Protein AF-A0AAW0UFX5-F1 (afdb_monomer_lite)

Secondary structure (DSSP, 8-state):
--STHHHHHHHHHHHHHHHHHHHHHHHHHHHHHHHHHHHHHHHHHHS--STTS--HHHHHHHHHHHHTTTTS---SHHHHHHHHH--TTT-GGGBTTSSHHHHHHHHHHHTT-SPPTT----TTSHHHHHHHHHHHHHHHHBSSHHHHHHHHHHHHTTS-HHHHHHHHHHHHHH-GGGTTPPPPPHHHH-GGGTS-HHHHHHHHHHHHTT--S-----PPSS-TTSGGGGGHHHHT-HHHHHHHHHHHHHS-TT--GGGSS--TTHHHHHHHHHHHHHHHHHHHHHHTTPPPPPP--TTS--SS-----TT-B-TTS-BPP-

Structure (mmCIF, N/CA/C/O backbone):
data_AF-A0AAW0UFX5-F1
#
_entry.id   AF-A0AAW0UFX5-F1
#
loop_
_atom_site.group_PDB
_atom_site.id
_atom_site.type_symbol
_atom_site.label_atom_id
_atom_site.label_alt_id
_atom_site.label_comp_id
_atom_site.label_asym_id
_atom_site.label_entity_id
_atom_site.label_seq_id
_atom_site.pdbx_PDB_ins_code
_atom_site.Cartn_x
_atom_site.Cartn_y
_atom_site.Cartn_z
_atom_site.occupancy
_atom_site.B_iso_or_equiv
_atom_site.auth_seq_id
_atom_site.auth_comp_id
_atom_site.auth_asym_id
_atom_site.auth_atom_id
_atom_site.pdbx_PDB_model_num
ATOM 1 N N . MET A 1 1 ? -102.605 25.284 0.079 1.00 44.47 1 MET A N 1
ATOM 2 C CA . MET A 1 1 ? -101.824 24.163 0.646 1.00 44.47 1 MET A CA 1
ATOM 3 C C . MET A 1 1 ? -100.805 23.764 -0.414 1.00 44.47 1 MET A C 1
ATOM 5 O O . MET A 1 1 ? -101.232 23.612 -1.550 1.00 44.47 1 MET A O 1
ATOM 9 N N . TRP A 1 2 ? -99.526 23.630 -0.039 1.00 47.19 2 TRP A N 1
ATOM 10 C CA . TRP A 1 2 ? -98.349 23.285 -0.870 1.00 47.19 2 TRP A CA 1
ATOM 11 C C . TRP A 1 2 ? -97.614 24.457 -1.547 1.00 47.19 2 TRP A C 1
ATOM 13 O O . TRP A 1 2 ? -97.901 24.808 -2.683 1.00 47.19 2 TRP A O 1
ATOM 23 N N . GLY A 1 3 ? -96.618 25.021 -0.850 1.00 48.88 3 GLY A N 1
ATOM 24 C CA . GLY A 1 3 ? -95.664 25.983 -1.425 1.00 48.88 3 GLY A CA 1
ATOM 25 C C . GLY A 1 3 ? -94.379 26.184 -0.607 1.00 48.88 3 GLY A C 1
ATOM 26 O O . GLY A 1 3 ? -93.304 26.242 -1.183 1.00 48.88 3 GLY A O 1
ATOM 27 N N . GLU A 1 4 ? -94.446 26.179 0.728 1.00 48.22 4 GLU A N 1
ATOM 28 C CA . GLU A 1 4 ? -93.321 26.641 1.576 1.00 48.22 4 GLU A CA 1
ATOM 29 C C . GLU A 1 4 ? -92.360 25.538 2.079 1.00 48.22 4 GLU A C 1
ATOM 31 O O . GLU A 1 4 ? -91.357 25.819 2.727 1.00 48.22 4 GLU A O 1
ATOM 36 N N . GLY A 1 5 ? -92.626 24.261 1.782 1.00 53.03 5 GLY A N 1
ATOM 37 C CA . GLY A 1 5 ? -91.834 23.139 2.314 1.00 53.03 5 GLY A CA 1
ATOM 38 C C . GLY A 1 5 ? -90.596 22.740 1.499 1.00 53.03 5 GLY A C 1
ATOM 39 O O . GLY A 1 5 ? -89.785 21.960 1.991 1.00 53.03 5 GLY A O 1
ATOM 40 N N . ARG A 1 6 ? -90.449 23.210 0.249 1.00 52.62 6 ARG A N 1
ATOM 41 C CA . ARG A 1 6 ? -89.326 22.798 -0.622 1.00 52.62 6 ARG A CA 1
ATOM 42 C C . ARG A 1 6 ? -88.092 23.683 -0.479 1.00 52.62 6 ARG A C 1
ATOM 44 O O . ARG A 1 6 ? -86.996 23.139 -0.482 1.00 52.62 6 ARG A O 1
ATOM 51 N N . GLU A 1 7 ? -88.253 24.993 -0.298 1.00 53.06 7 GLU A N 1
ATOM 52 C CA . GLU A 1 7 ? -87.107 25.908 -0.172 1.00 53.06 7 GLU A CA 1
ATOM 53 C C . GLU A 1 7 ? -86.331 25.682 1.135 1.00 53.06 7 GLU A C 1
ATOM 55 O O . GLU A 1 7 ? -85.105 25.623 1.120 1.00 53.06 7 GLU A O 1
ATOM 60 N N . SER A 1 8 ? -87.022 25.431 2.252 1.00 55.41 8 SER A N 1
ATOM 61 C CA . SER A 1 8 ? -86.382 25.153 3.549 1.00 55.41 8 SER A CA 1
ATOM 62 C C . SER A 1 8 ? -85.574 23.848 3.557 1.00 55.41 8 SER A C 1
ATOM 64 O O . SER A 1 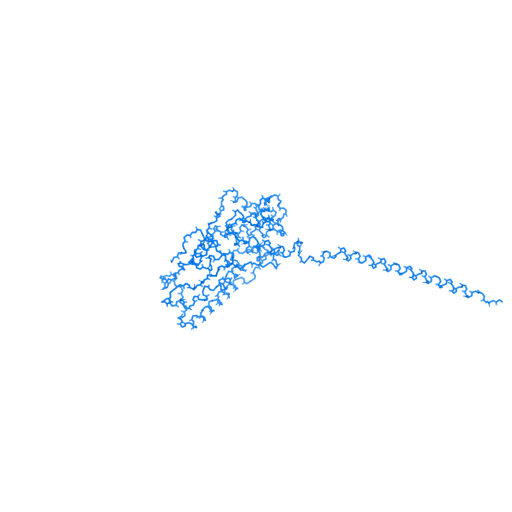8 ? -84.471 23.804 4.094 1.00 55.41 8 SER A O 1
ATOM 66 N N . GLN A 1 9 ? -86.075 22.798 2.901 1.00 55.41 9 GLN A N 1
ATOM 67 C CA . GLN A 1 9 ? -85.366 21.521 2.736 1.00 55.41 9 GLN A CA 1
ATOM 68 C C . GLN A 1 9 ? -84.118 21.657 1.849 1.00 55.41 9 GLN A C 1
ATOM 70 O O . GLN A 1 9 ? -83.119 20.975 2.073 1.00 55.41 9 GLN A O 1
ATOM 75 N N . GLN A 1 10 ? -84.165 22.544 0.851 1.00 57.25 10 GLN A N 1
ATOM 76 C CA . GLN A 1 10 ? -83.049 22.788 -0.061 1.00 57.25 10 GLN A CA 1
ATOM 77 C C . GLN A 1 10 ? -81.920 23.562 0.630 1.00 57.25 10 GLN A C 1
ATOM 79 O O . GLN A 1 10 ? -80.758 23.200 0.472 1.00 57.25 10 GLN A O 1
ATOM 84 N N . TYR A 1 11 ? -82.268 24.543 1.470 1.00 55.72 11 TYR A N 1
ATOM 85 C CA . TYR A 1 11 ? -81.306 25.261 2.310 1.00 55.72 11 TYR A CA 1
ATOM 86 C C . TYR A 1 11 ? -80.623 24.347 3.333 1.00 55.72 11 TYR A C 1
ATOM 88 O O . TYR A 1 11 ? -79.406 24.411 3.475 1.00 55.72 11 TYR A O 1
ATOM 96 N N . ILE A 1 12 ? -81.369 23.459 4.002 1.00 64.00 12 ILE A N 1
ATOM 97 C CA . ILE A 1 12 ? -80.792 22.523 4.984 1.00 64.00 12 ILE A CA 1
ATOM 98 C C . ILE A 1 12 ? -79.818 21.551 4.307 1.00 64.00 12 ILE A C 1
ATOM 100 O O . ILE A 1 12 ? -78.696 21.404 4.783 1.00 64.00 12 ILE A O 1
ATOM 104 N N . LYS A 1 13 ? -80.189 20.971 3.155 1.00 63.00 13 LYS A N 1
ATOM 105 C CA . LYS A 1 13 ? -79.280 20.104 2.384 1.00 63.00 13 LYS A CA 1
ATOM 106 C C . LYS A 1 13 ? -78.026 20.832 1.918 1.00 63.00 13 LYS A C 1
ATOM 108 O O . LYS A 1 13 ? -76.933 20.295 2.023 1.00 63.00 13 LYS A O 1
ATOM 113 N N . GLN A 1 14 ? -78.171 22.066 1.438 1.00 57.44 14 GLN A N 1
ATOM 114 C CA . GLN A 1 14 ? -77.032 22.854 0.979 1.00 57.44 14 GLN A CA 1
ATOM 115 C C . GLN A 1 14 ? -76.089 23.206 2.139 1.00 57.44 14 GLN A C 1
ATOM 117 O O . GLN A 1 14 ? -74.876 23.242 1.956 1.00 57.44 14 GLN A O 1
ATOM 122 N N . GLN A 1 15 ? -76.629 23.421 3.341 1.00 55.91 15 GLN A N 1
ATOM 123 C CA . GLN A 1 15 ? -75.837 23.679 4.539 1.00 55.91 15 GLN A CA 1
ATOM 124 C C . GLN A 1 15 ? -75.123 22.414 5.044 1.00 55.91 15 GLN A C 1
ATOM 126 O O . GLN A 1 15 ? -73.945 22.498 5.385 1.00 55.91 15 GLN A O 1
ATOM 131 N N . GLU A 1 16 ? -75.791 21.254 5.021 1.00 58.97 16 GLU A N 1
ATOM 132 C CA . GLU A 1 16 ? -75.192 19.948 5.341 1.00 58.97 16 GLU A CA 1
ATOM 133 C C . GLU A 1 16 ? -74.058 19.592 4.363 1.00 58.97 16 GLU A C 1
ATOM 135 O O . GLU A 1 16 ? -72.948 19.284 4.805 1.00 58.97 16 GLU A O 1
ATOM 140 N N . ASP A 1 17 ? -74.273 19.768 3.054 1.00 55.06 17 ASP A N 1
ATOM 141 C CA . ASP A 1 17 ? -73.262 19.522 2.013 1.00 55.06 17 ASP A CA 1
ATOM 142 C C . ASP A 1 17 ? -72.027 20.435 2.172 1.00 55.06 17 ASP A C 1
ATOM 144 O O . ASP A 1 17 ? -70.886 20.010 1.962 1.00 55.06 17 ASP A O 1
ATOM 148 N N . ILE A 1 18 ? -72.222 21.694 2.590 1.00 58.50 18 ILE A N 1
ATOM 149 C CA . ILE A 1 18 ? -71.119 22.627 2.879 1.00 58.50 18 ILE A CA 1
ATOM 150 C C . ILE A 1 18 ? -70.346 22.188 4.133 1.00 58.50 18 ILE A C 1
ATOM 152 O O . ILE A 1 18 ? -69.109 22.242 4.145 1.00 58.50 18 ILE A O 1
ATOM 156 N N . THR A 1 19 ? -71.037 21.736 5.183 1.00 58.44 19 THR A N 1
ATOM 157 C CA . THR A 1 19 ? -70.384 21.245 6.409 1.00 58.44 19 THR A CA 1
ATOM 158 C C . THR A 1 19 ? -69.619 19.936 6.195 1.00 58.44 19 THR A C 1
ATOM 160 O O . THR A 1 19 ? -68.512 19.782 6.716 1.00 58.44 19 THR A O 1
ATOM 163 N N . ASP A 1 20 ? -70.126 19.029 5.359 1.00 60.09 20 ASP A N 1
ATOM 164 C CA . ASP A 1 20 ? -69.430 17.783 5.022 1.00 60.09 20 ASP A CA 1
ATOM 165 C C . ASP A 1 20 ? -68.234 18.022 4.093 1.00 60.09 20 ASP A C 1
ATOM 167 O O . ASP A 1 20 ? -67.161 17.445 4.297 1.00 60.09 20 ASP A O 1
ATOM 171 N N . SER A 1 21 ? -68.358 18.944 3.133 1.00 62.38 21 SER A N 1
ATOM 172 C CA . SER A 1 21 ? -67.243 19.357 2.272 1.00 62.38 21 SER A CA 1
ATOM 173 C C . SER A 1 21 ? -66.108 20.004 3.075 1.00 62.38 21 SER A C 1
ATOM 175 O O . SER A 1 21 ? -64.936 19.662 2.904 1.00 62.38 21 SER A O 1
ATOM 177 N N . THR A 1 22 ? -66.431 20.892 4.020 1.00 62.72 22 THR A N 1
ATOM 178 C CA . THR A 1 22 ? -65.425 21.530 4.891 1.00 62.72 22 THR A CA 1
ATOM 179 C C . THR A 1 22 ? -64.768 20.540 5.856 1.00 62.72 22 THR A C 1
ATOM 181 O O . THR A 1 22 ? -63.547 20.575 6.019 1.00 62.72 22 THR A O 1
ATOM 184 N N . SER A 1 23 ? -65.529 19.598 6.420 1.00 69.25 23 SER A N 1
ATOM 185 C CA . SER A 1 23 ? -65.007 18.493 7.240 1.00 69.25 23 SER A CA 1
ATOM 186 C C . SER A 1 23 ? -64.075 17.569 6.446 1.00 69.25 23 SER A C 1
ATOM 188 O O . SER A 1 23 ? -62.994 17.209 6.920 1.00 69.25 23 SER A O 1
ATOM 190 N N . SER A 1 24 ? -64.446 17.233 5.208 1.00 70.00 24 SER A N 1
ATOM 191 C CA . SER A 1 24 ? -63.638 16.413 4.298 1.00 70.00 24 SER A CA 1
ATOM 192 C C . SER A 1 24 ? -62.325 17.105 3.914 1.00 70.00 24 SER A C 1
ATOM 194 O O . SER A 1 24 ? -61.249 16.517 4.040 1.00 70.00 24 SER A O 1
ATOM 196 N N . ASN A 1 25 ? -62.384 18.392 3.557 1.00 69.38 25 ASN A N 1
ATOM 197 C CA . ASN A 1 25 ? -61.202 19.189 3.219 1.00 69.38 25 ASN A CA 1
ATOM 198 C C . ASN A 1 25 ? -60.258 19.369 4.418 1.00 69.38 25 ASN A C 1
ATOM 200 O O . ASN A 1 25 ? -59.040 19.298 4.261 1.00 69.38 25 ASN A O 1
ATOM 204 N N . MET A 1 26 ? -60.796 19.535 5.629 1.00 69.94 26 MET A N 1
ATOM 205 C CA . MET A 1 26 ? -59.989 19.633 6.848 1.00 69.94 26 MET A CA 1
ATOM 206 C C . MET A 1 26 ? -59.304 18.302 7.191 1.00 69.94 26 MET A C 1
ATOM 208 O O . MET A 1 26 ? -58.127 18.295 7.547 1.00 69.94 26 MET A O 1
ATOM 212 N N . LYS A 1 27 ? -59.987 17.163 7.013 1.00 70.75 27 LYS A N 1
ATOM 213 C CA . LYS A 1 27 ? -59.376 15.830 7.165 1.00 70.75 27 LYS A CA 1
ATOM 214 C C . LYS A 1 27 ? -58.280 15.588 6.128 1.00 70.75 27 LYS A C 1
ATOM 216 O O . LYS A 1 27 ? -57.220 15.083 6.484 1.00 70.75 27 LYS A O 1
ATOM 221 N N . LEU A 1 28 ? -58.497 15.996 4.877 1.00 71.06 28 LEU A N 1
ATOM 222 C CA . LEU A 1 28 ? -57.499 15.892 3.812 1.00 71.06 28 LEU A CA 1
ATOM 223 C C . LEU A 1 28 ? -56.249 16.729 4.124 1.00 71.06 28 LEU A C 1
ATOM 225 O O . LEU A 1 28 ? -55.134 16.234 3.989 1.00 71.06 28 LEU A O 1
ATOM 229 N N . LEU A 1 29 ? -56.426 17.962 4.608 1.00 72.50 29 LEU A N 1
ATOM 230 C CA . LEU A 1 29 ? -55.318 18.832 5.015 1.00 72.50 29 LEU A CA 1
ATOM 231 C C . LEU A 1 29 ? -54.534 18.260 6.202 1.00 72.50 29 LEU A C 1
ATOM 233 O O . LEU A 1 29 ? -53.307 18.311 6.197 1.00 72.50 29 LEU A O 1
ATOM 237 N N . VAL A 1 30 ? -55.216 17.666 7.185 1.00 74.31 30 VAL A N 1
ATOM 238 C CA . VAL A 1 30 ? -54.561 16.999 8.322 1.00 74.31 30 VAL A CA 1
ATOM 239 C C . VAL A 1 30 ? -53.776 15.769 7.863 1.00 74.31 30 VAL A C 1
ATOM 241 O O . VAL A 1 30 ? -52.646 15.575 8.302 1.00 74.31 30 VAL A O 1
ATOM 244 N N . VAL A 1 31 ? -54.316 14.968 6.940 1.00 74.06 31 VAL A N 1
ATOM 245 C CA . VAL A 1 31 ? -53.600 13.815 6.373 1.00 74.06 31 VAL A CA 1
ATOM 246 C C . VAL A 1 31 ? -52.380 14.267 5.570 1.00 74.06 31 VAL A C 1
ATOM 248 O O . VAL A 1 31 ? -51.305 13.710 5.760 1.00 74.06 31 VAL A O 1
ATOM 251 N N . ILE A 1 32 ? -52.493 15.307 4.740 1.00 74.00 32 ILE A N 1
ATOM 252 C CA . ILE A 1 32 ? -51.352 15.854 3.986 1.00 74.00 32 ILE A CA 1
ATOM 253 C C . ILE A 1 32 ? -50.292 16.428 4.934 1.00 74.00 32 ILE A C 1
ATOM 255 O O . ILE A 1 32 ? -49.104 16.207 4.716 1.00 74.00 32 ILE A O 1
ATOM 259 N N . ALA A 1 33 ? -50.695 17.111 6.009 1.00 71.38 33 ALA A N 1
ATOM 260 C CA . ALA A 1 33 ? -49.769 17.626 7.015 1.00 71.38 33 ALA A CA 1
ATOM 261 C C . ALA A 1 33 ? -49.054 16.495 7.773 1.00 71.38 33 ALA A C 1
ATOM 263 O O . ALA A 1 33 ? -47.848 16.574 7.985 1.00 71.38 33 ALA A O 1
ATOM 264 N N . LEU A 1 34 ? -49.765 15.420 8.129 1.00 68.69 34 LEU A N 1
ATOM 265 C CA . LEU A 1 34 ? -49.183 14.243 8.780 1.00 68.69 34 LEU A CA 1
ATOM 266 C C . LEU A 1 34 ? -48.246 13.473 7.840 1.00 68.69 34 LEU A C 1
ATOM 268 O O . LEU A 1 34 ? -47.157 13.083 8.257 1.00 68.69 34 LEU A O 1
ATOM 272 N N . VAL A 1 35 ? -48.613 13.320 6.565 1.00 69.81 35 VAL A N 1
ATOM 273 C CA . VAL A 1 35 ? -47.746 12.723 5.537 1.00 69.81 35 VAL A CA 1
ATOM 274 C C . VAL A 1 35 ? -46.511 13.599 5.313 1.00 69.81 35 VAL A C 1
ATOM 276 O O . VAL A 1 35 ? -45.401 13.079 5.328 1.00 69.81 35 VAL A O 1
ATOM 279 N N . GLY A 1 36 ? -46.667 14.920 5.213 1.00 64.06 36 GLY A N 1
ATOM 280 C CA . GLY A 1 36 ? -45.558 15.869 5.085 1.00 64.06 36 GLY A CA 1
ATOM 281 C C . GLY A 1 36 ? -44.613 15.866 6.290 1.00 64.06 36 GLY A C 1
ATOM 282 O O . GLY A 1 36 ? -43.400 15.859 6.109 1.00 64.06 36 GLY A O 1
ATOM 283 N N . LEU A 1 37 ? -45.147 15.789 7.513 1.00 62.41 37 LEU A N 1
ATOM 284 C CA . LEU A 1 37 ? -44.359 15.672 8.746 1.00 62.41 37 LEU A CA 1
ATOM 285 C C . LEU A 1 37 ? -43.628 14.328 8.835 1.00 62.41 37 LEU A C 1
ATOM 287 O O . LEU A 1 37 ? -42.462 14.298 9.218 1.00 62.41 37 LEU A O 1
ATOM 291 N N . SER A 1 38 ? -44.273 13.226 8.441 1.00 59.62 38 SER A N 1
ATOM 292 C CA . SER A 1 38 ? -43.630 11.905 8.404 1.00 59.62 38 SER A CA 1
ATOM 293 C C . SER A 1 38 ? -42.563 11.796 7.307 1.00 59.62 38 SER A C 1
ATOM 295 O O . SER A 1 38 ? -41.506 11.217 7.545 1.00 59.62 38 SER A O 1
ATOM 297 N N . ALA A 1 39 ? -42.774 12.429 6.149 1.00 56.69 39 ALA A N 1
ATOM 298 C CA . ALA A 1 39 ? -41.784 12.522 5.082 1.00 56.69 39 ALA A CA 1
ATOM 299 C C . ALA A 1 39 ? -40.590 13.400 5.492 1.00 56.69 39 ALA A C 1
ATOM 301 O O . ALA A 1 39 ? -39.450 12.993 5.301 1.00 56.69 39 ALA A O 1
ATOM 302 N N . ALA A 1 40 ? -40.830 14.551 6.130 1.00 56.31 40 ALA A N 1
ATOM 303 C CA . ALA A 1 40 ? -39.772 15.427 6.636 1.00 56.31 40 ALA A CA 1
ATOM 304 C C . ALA A 1 40 ? -38.973 14.793 7.790 1.00 56.31 40 ALA A C 1
ATOM 306 O O . ALA A 1 40 ? -37.766 15.000 7.886 1.00 56.31 40 ALA A O 1
ATOM 307 N N . ALA A 1 41 ? -39.618 13.986 8.640 1.00 58.53 41 ALA A N 1
ATOM 308 C CA . ALA A 1 41 ? -38.942 13.212 9.681 1.00 58.53 41 ALA A CA 1
ATOM 309 C C . ALA A 1 41 ? -38.120 12.039 9.113 1.00 58.53 41 ALA A C 1
ATOM 311 O O . ALA A 1 41 ? -37.130 11.643 9.722 1.00 58.53 41 ALA A O 1
ATOM 312 N N . ALA A 1 42 ? -38.500 11.507 7.946 1.00 52.00 42 ALA A N 1
ATOM 313 C CA . ALA A 1 42 ? -37.788 10.433 7.251 1.00 52.00 42 ALA A CA 1
ATOM 314 C C . ALA A 1 42 ? -36.697 10.931 6.279 1.00 52.00 42 ALA A C 1
ATOM 316 O O . ALA A 1 42 ? -35.838 10.150 5.870 1.00 52.00 42 ALA A O 1
ATOM 317 N N . TRP A 1 43 ? -36.690 12.218 5.914 1.00 52.09 43 TRP A N 1
ATOM 318 C CA . TRP A 1 43 ? -35.697 12.809 5.007 1.00 52.09 43 TRP A CA 1
ATOM 319 C C . TRP A 1 43 ? -34.232 12.665 5.453 1.00 52.09 43 TRP A C 1
ATOM 321 O O . TRP A 1 43 ? -33.408 12.355 4.593 1.00 52.09 43 TRP A O 1
ATOM 331 N N . PRO A 1 44 ? -33.866 12.807 6.744 1.00 52.09 44 PRO A N 1
ATOM 332 C CA . PRO A 1 44 ? -32.482 12.598 7.174 1.00 52.09 44 PRO A CA 1
ATOM 333 C C . PRO A 1 44 ? -32.011 11.153 6.960 1.00 52.09 44 PRO A C 1
ATOM 335 O O . PRO A 1 44 ? -30.858 10.928 6.610 1.00 52.09 44 PRO A O 1
ATOM 338 N N . SER A 1 45 ? -32.910 10.177 7.128 1.00 48.66 45 SER A N 1
ATOM 339 C CA . SER A 1 45 ? -32.622 8.743 6.981 1.00 48.66 45 SER A CA 1
ATOM 340 C C . SER A 1 45 ? -32.518 8.294 5.521 1.00 48.66 45 SER A C 1
ATOM 342 O O . SER A 1 45 ? -31.933 7.255 5.246 1.00 48.66 45 SER A O 1
ATOM 344 N N . TYR A 1 46 ? -33.088 9.064 4.590 1.00 45.62 46 TYR A N 1
ATOM 345 C CA . TYR A 1 46 ? -33.059 8.774 3.154 1.00 45.62 46 TYR A CA 1
ATOM 346 C C . TYR A 1 46 ? -31.806 9.334 2.454 1.00 45.62 46 TYR A C 1
ATOM 348 O O . TYR A 1 46 ? -31.509 8.935 1.336 1.00 45.62 46 TYR A O 1
ATOM 356 N N . MET A 1 47 ? -31.068 10.255 3.091 1.00 46.19 47 MET A N 1
ATOM 357 C CA . MET A 1 47 ? -29.846 10.862 2.532 1.00 46.19 47 MET A CA 1
ATOM 358 C C . MET A 1 47 ? -28.535 10.259 3.062 1.00 46.19 47 MET A C 1
ATOM 360 O O . MET A 1 47 ? -27.464 10.694 2.639 1.00 46.19 47 MET A O 1
ATOM 364 N N . SER A 1 48 ? -28.571 9.283 3.977 1.00 50.53 48 SER A N 1
ATOM 365 C CA . SER A 1 48 ? -27.370 8.521 4.335 1.00 50.53 48 SER A CA 1
ATOM 366 C C . SER A 1 48 ? -27.293 7.258 3.478 1.00 50.53 48 SER A C 1
ATOM 368 O O . SER A 1 48 ? -27.826 6.219 3.858 1.00 50.53 48 SER A O 1
ATOM 370 N N . ASP A 1 49 ? -26.603 7.339 2.340 1.00 57.78 49 ASP A N 1
ATOM 371 C CA . ASP A 1 49 ? -26.326 6.190 1.457 1.00 57.78 49 ASP A CA 1
ATOM 372 C C . ASP A 1 49 ? -25.432 5.110 2.117 1.00 57.78 49 ASP A C 1
ATOM 374 O O . ASP A 1 49 ? -25.148 4.074 1.520 1.00 57.78 49 ASP A O 1
ATOM 378 N N . GLU A 1 50 ? -24.982 5.327 3.358 1.00 69.56 50 GLU A N 1
ATOM 379 C CA . GLU A 1 50 ? -23.963 4.521 4.032 1.00 69.56 50 GLU A CA 1
ATOM 380 C C . GLU A 1 50 ? -24.545 3.752 5.241 1.00 69.56 50 GLU A C 1
ATOM 382 O O . GLU A 1 50 ? -25.112 4.380 6.143 1.00 69.56 50 GLU A O 1
ATOM 387 N N . PRO A 1 51 ? -24.377 2.411 5.321 1.00 72.50 51 PRO A N 1
ATOM 388 C CA . PRO A 1 51 ? -24.978 1.558 6.360 1.00 72.50 51 PRO A CA 1
ATOM 389 C C . PRO A 1 51 ? -24.598 1.901 7.807 1.00 72.50 51 PRO A C 1
ATOM 391 O O . PRO A 1 51 ? -25.317 1.540 8.736 1.00 72.50 51 PRO A O 1
ATOM 394 N N . ASP A 1 52 ? -23.455 2.558 8.007 1.00 82.38 52 ASP A N 1
ATOM 395 C CA . ASP A 1 52 ? -22.891 2.918 9.312 1.00 82.38 52 ASP A CA 1
ATOM 396 C C . ASP A 1 52 ? -23.072 4.404 9.667 1.00 82.38 52 ASP A C 1
ATOM 398 O O . ASP A 1 52 ? -22.557 4.868 10.685 1.00 82.38 52 ASP A O 1
ATOM 402 N N . GLY A 1 53 ? -23.803 5.163 8.841 1.00 85.50 53 GLY A N 1
ATOM 403 C CA . GLY A 1 53 ? -24.108 6.576 9.077 1.00 85.50 53 GLY A CA 1
ATOM 404 C C . GLY A 1 53 ? -22.915 7.528 8.933 1.00 85.50 53 GLY A C 1
ATOM 405 O O . GLY A 1 53 ? -23.071 8.729 9.167 1.00 85.50 53 GLY A O 1
ATOM 406 N N . VAL A 1 54 ? -21.732 7.039 8.536 1.00 91.00 54 VAL A N 1
ATOM 407 C CA . VAL A 1 54 ? -20.560 7.882 8.272 1.00 91.00 54 VAL A CA 1
ATOM 408 C C . VAL A 1 54 ? -20.496 8.220 6.781 1.00 91.00 54 VAL A C 1
ATOM 410 O O . VAL A 1 54 ? -20.388 7.310 5.963 1.00 91.00 54 VAL A O 1
ATOM 413 N N . PRO A 1 55 ? -20.493 9.507 6.389 1.00 92.38 55 PRO A N 1
ATOM 414 C CA . PRO A 1 55 ? -20.423 9.884 4.980 1.00 92.38 55 PRO A CA 1
ATOM 415 C C . PRO A 1 55 ? -19.144 9.394 4.282 1.00 92.38 55 PRO A C 1
ATOM 417 O O . PRO A 1 55 ? -18.048 9.509 4.837 1.00 92.38 55 PRO A O 1
ATOM 420 N N . THR A 1 56 ? -19.239 8.962 3.022 1.00 92.88 56 THR A N 1
ATOM 421 C CA . THR A 1 56 ? -18.099 8.448 2.233 1.00 92.88 56 THR A CA 1
ATOM 422 C C . THR A 1 56 ? -16.932 9.436 2.153 1.00 92.88 56 THR A C 1
ATOM 424 O O . THR A 1 56 ? -15.776 9.044 2.287 1.00 92.88 56 THR A O 1
ATOM 427 N N . HIS A 1 57 ? -17.204 10.742 2.009 1.00 94.25 57 HIS A N 1
ATOM 428 C CA . HIS A 1 57 ? -16.154 11.771 1.985 1.00 94.25 57 HIS A CA 1
ATOM 429 C C . HIS A 1 57 ? -15.356 11.818 3.295 1.00 94.25 57 HIS A C 1
ATOM 431 O O . HIS A 1 57 ? -14.163 12.121 3.290 1.00 94.25 57 HIS A O 1
ATOM 437 N N . GLN A 1 58 ? -16.003 11.491 4.416 1.00 95.12 58 GLN A N 1
ATOM 438 C CA . GLN A 1 58 ? -15.347 11.442 5.707 1.00 95.12 58 GLN A CA 1
ATOM 439 C C . GLN A 1 58 ? -14.448 10.209 5.822 1.00 95.12 58 GLN A C 1
ATOM 441 O O . GLN A 1 58 ? -13.317 10.340 6.295 1.00 95.12 58 GLN A O 1
ATOM 446 N N . LYS A 1 59 ? -14.916 9.053 5.331 1.00 96.06 59 LYS A N 1
ATOM 447 C CA . LYS A 1 59 ? -14.108 7.829 5.225 1.00 96.06 59 LYS A CA 1
ATOM 448 C C . LYS A 1 59 ? -12.882 8.060 4.337 1.00 96.06 59 LYS A C 1
ATOM 450 O O . LYS A 1 59 ? -11.758 7.753 4.726 1.00 96.06 59 LYS A O 1
ATOM 455 N N . GLN A 1 60 ? -13.082 8.701 3.184 1.00 97.25 60 GLN A N 1
ATOM 456 C CA . GLN A 1 60 ? -12.010 9.069 2.259 1.00 97.25 60 GLN A CA 1
ATOM 457 C C . GLN A 1 60 ? -10.988 10.016 2.899 1.00 97.25 60 GLN A C 1
ATOM 459 O O . GLN A 1 60 ? -9.784 9.823 2.739 1.00 97.25 60 GLN A O 1
ATOM 464 N N . HIS A 1 61 ? -11.452 11.031 3.633 1.00 97.19 61 HIS A N 1
ATOM 465 C CA . HIS A 1 61 ? -10.579 11.946 4.364 1.00 97.19 61 HIS A CA 1
ATOM 466 C C . HIS A 1 61 ? -9.701 11.193 5.370 1.00 97.19 61 HIS A C 1
ATOM 468 O O . HIS A 1 61 ? -8.484 11.358 5.365 1.00 97.19 61 HIS A O 1
ATOM 474 N N . ASP A 1 62 ? -10.298 10.332 6.196 1.00 97.44 62 ASP A N 1
ATOM 475 C CA . ASP A 1 62 ? -9.567 9.538 7.188 1.00 97.44 62 ASP A CA 1
ATOM 476 C C . ASP A 1 62 ? -8.506 8.644 6.544 1.00 97.44 62 ASP A C 1
ATOM 478 O O . ASP A 1 62 ? -7.365 8.620 7.001 1.00 97.44 62 ASP A O 1
ATOM 482 N N . VAL A 1 63 ? -8.850 7.969 5.445 1.00 97.88 63 VAL A N 1
ATOM 483 C CA . VAL A 1 63 ? -7.908 7.139 4.682 1.00 97.88 63 VAL A CA 1
ATOM 484 C C . VAL A 1 63 ? -6.751 7.968 4.127 1.00 97.88 63 VAL A C 1
ATOM 486 O O . VAL A 1 63 ? -5.588 7.614 4.324 1.00 97.88 63 VAL A O 1
ATOM 489 N N . ASN A 1 64 ? -7.039 9.105 3.491 1.00 97.75 64 ASN A N 1
ATOM 490 C CA . ASN A 1 64 ? -6.006 9.971 2.925 1.00 97.75 64 ASN A CA 1
ATOM 491 C C . ASN A 1 64 ? -5.031 10.465 4.003 1.00 97.75 64 ASN A C 1
ATOM 493 O O . ASN A 1 64 ? -3.817 10.422 3.803 1.00 97.75 64 ASN A O 1
ATOM 497 N N . TYR A 1 65 ? -5.539 10.897 5.160 1.00 97.50 65 TYR A N 1
ATOM 498 C CA . TYR A 1 65 ? -4.699 11.395 6.252 1.00 97.50 65 TYR A CA 1
ATOM 499 C C . TYR A 1 65 ? -3.986 10.287 7.033 1.00 97.50 65 TYR A C 1
ATOM 501 O O . TYR A 1 65 ? -2.888 10.526 7.540 1.00 97.50 65 TYR A O 1
ATOM 509 N N . ALA A 1 66 ? -4.538 9.072 7.076 1.00 97.38 66 ALA A N 1
ATOM 510 C CA . ALA A 1 66 ? -3.832 7.909 7.601 1.00 97.38 66 ALA A CA 1
ATOM 511 C C . ALA A 1 66 ? -2.597 7.572 6.749 1.00 97.38 66 ALA A C 1
ATOM 513 O O . ALA A 1 66 ? -1.545 7.262 7.301 1.00 97.38 66 ALA A O 1
ATOM 514 N N . PHE A 1 67 ? -2.666 7.701 5.422 1.00 97.75 67 PHE A N 1
ATOM 515 C CA . PHE A 1 67 ? -1.516 7.444 4.544 1.00 97.75 67 PHE A CA 1
ATOM 516 C C . PHE A 1 67 ? -0.627 8.667 4.291 1.00 97.75 67 PHE A C 1
ATOM 518 O O . PHE A 1 67 ? 0.528 8.527 3.877 1.00 97.75 67 PHE A O 1
ATOM 525 N N . TYR A 1 68 ? -1.111 9.874 4.581 1.00 96.88 68 TYR A N 1
ATOM 526 C CA . TYR A 1 68 ? -0.317 11.084 4.428 1.00 96.88 68 TYR A CA 1
ATOM 527 C C . TYR A 1 68 ? 0.895 11.071 5.364 1.00 96.88 68 TYR A C 1
ATOM 529 O O . TYR A 1 68 ? 0.767 10.913 6.579 1.00 96.88 68 TYR A O 1
ATOM 537 N N . LYS A 1 69 ? 2.090 11.254 4.781 1.00 95.00 69 LYS A N 1
ATOM 538 C CA . LYS A 1 69 ? 3.378 11.241 5.500 1.00 95.00 69 LYS A CA 1
ATOM 539 C C . LYS A 1 69 ? 3.481 10.044 6.456 1.00 95.00 69 LYS A C 1
ATOM 541 O O . LYS A 1 69 ? 3.823 10.217 7.617 1.00 95.00 69 LYS A O 1
ATOM 546 N N . ILE A 1 70 ? 3.188 8.841 5.959 1.00 94.81 70 ILE A N 1
ATOM 547 C CA . ILE A 1 70 ? 3.060 7.609 6.757 1.00 94.81 70 ILE A CA 1
ATOM 548 C C . ILE A 1 70 ? 4.232 7.322 7.717 1.00 94.81 70 ILE A C 1
ATOM 550 O O . ILE A 1 70 ? 4.022 6.854 8.826 1.00 94.81 70 ILE A O 1
ATOM 554 N N . PHE A 1 71 ? 5.455 7.691 7.336 1.00 92.19 71 PHE A N 1
ATOM 555 C CA . PHE A 1 71 ? 6.676 7.541 8.147 1.00 92.19 71 PHE A CA 1
ATOM 556 C C . PHE A 1 71 ? 6.928 8.676 9.159 1.00 92.19 71 PHE A C 1
ATOM 558 O O . PHE A 1 71 ? 8.026 8.811 9.704 1.00 92.19 71 PHE A O 1
ATOM 565 N N . GLU A 1 72 ? 5.956 9.561 9.346 1.00 93.62 72 GLU A N 1
ATOM 566 C CA . GLU A 1 72 ? 5.944 10.630 10.339 1.00 93.62 72 GLU A CA 1
ATOM 567 C C . GLU A 1 72 ? 4.667 10.496 11.197 1.00 93.62 72 GLU A C 1
ATOM 569 O O . GLU A 1 72 ? 3.680 9.898 10.743 1.00 93.62 72 GLU A O 1
ATOM 574 N N . PRO A 1 73 ? 4.647 11.052 12.424 1.00 95.31 73 PRO A N 1
ATOM 575 C CA . PRO A 1 73 ? 3.444 11.054 13.253 1.00 95.31 73 PRO A CA 1
ATOM 576 C C . PRO A 1 73 ? 2.230 11.658 12.535 1.00 95.31 73 PRO A C 1
ATOM 578 O O . PRO A 1 73 ? 2.376 12.527 11.665 1.00 95.31 73 PRO A O 1
ATOM 581 N N . LEU A 1 74 ? 1.035 11.197 12.907 1.00 96.12 74 LEU A N 1
ATOM 582 C CA . LEU A 1 74 ? -0.243 11.681 12.392 1.00 96.12 74 LEU A CA 1
ATOM 583 C C . LEU A 1 74 ? -0.326 13.204 12.493 1.00 96.12 74 LEU A C 1
ATOM 585 O O . LEU A 1 74 ? -0.046 13.799 13.531 1.00 96.12 74 LEU A O 1
ATOM 589 N N . ARG A 1 75 ? -0.730 13.830 11.385 1.00 95.62 75 ARG A N 1
ATOM 590 C CA . ARG A 1 75 ? -0.874 15.290 11.281 1.00 95.62 75 ARG A CA 1
ATOM 591 C C . ARG A 1 75 ? -2.318 15.766 11.369 1.00 95.62 75 ARG A C 1
ATOM 593 O O . ARG A 1 75 ? -2.543 16.951 11.578 1.00 95.62 75 ARG A O 1
ATOM 600 N N . ASP A 1 76 ? -3.275 14.868 11.159 1.00 97.12 76 ASP A N 1
ATOM 601 C CA . ASP A 1 76 ? -4.683 15.174 11.376 1.00 97.12 76 ASP A CA 1
ATOM 602 C C . ASP A 1 76 ? -4.988 15.104 12.873 1.00 97.12 76 ASP A C 1
ATOM 604 O O . ASP A 1 76 ? -4.760 14.071 13.502 1.00 97.12 76 ASP A O 1
ATOM 608 N N . ASN A 1 77 ? -5.501 16.199 13.437 1.00 96.88 77 ASN A N 1
ATOM 609 C CA . ASN A 1 77 ? -5.746 16.296 14.876 1.00 96.88 77 ASN A CA 1
ATOM 610 C C . ASN A 1 77 ? -6.768 15.257 15.350 1.00 96.88 77 ASN A C 1
ATOM 612 O O . ASN A 1 77 ? -6.594 14.673 16.411 1.00 96.88 77 ASN A O 1
ATOM 616 N N . ARG A 1 78 ? -7.799 14.961 14.551 1.00 95.69 78 ARG A N 1
ATOM 617 C CA . ARG A 1 78 ? -8.852 14.026 14.956 1.00 95.69 78 ARG A CA 1
ATOM 618 C C . ARG A 1 78 ? -8.346 12.588 14.996 1.00 95.69 78 ARG A C 1
ATOM 620 O O . ARG A 1 78 ? -8.671 11.844 15.922 1.00 95.69 78 ARG A O 1
ATOM 627 N N . LEU A 1 79 ? -7.553 12.187 14.006 1.00 97.50 79 LEU A N 1
ATOM 628 C CA . LEU A 1 79 ? -6.878 10.893 14.022 1.00 97.50 79 LEU A CA 1
ATOM 629 C C . LEU A 1 79 ? -5.815 10.845 15.127 1.00 97.50 79 LEU A C 1
ATOM 631 O O . LEU A 1 79 ? -5.724 9.833 15.812 1.00 97.50 79 LEU A O 1
ATOM 635 N N . ALA A 1 80 ? -5.057 11.916 15.369 1.00 97.62 80 ALA A N 1
ATOM 636 C CA . ALA A 1 80 ? -4.088 11.965 16.468 1.00 97.62 80 ALA A CA 1
ATOM 637 C C . ALA A 1 80 ? -4.760 11.825 17.852 1.00 97.62 80 ALA A C 1
ATOM 639 O O . ALA A 1 80 ? -4.289 11.064 18.703 1.00 97.62 80 ALA A O 1
ATOM 640 N N . ASP A 1 81 ? -5.907 12.475 18.060 1.00 97.44 81 ASP A N 1
ATOM 641 C CA . ASP A 1 81 ? -6.714 12.346 19.277 1.00 97.44 81 ASP A CA 1
ATOM 642 C C . ASP A 1 81 ? -7.220 10.909 19.452 1.00 97.44 81 ASP A C 1
ATOM 644 O O . ASP A 1 81 ? -7.136 10.338 20.542 1.00 97.44 81 ASP A O 1
ATOM 648 N N . LYS A 1 82 ? -7.679 10.265 18.370 1.00 97.12 82 LYS A N 1
ATOM 649 C CA . LYS A 1 82 ? -8.023 8.834 18.390 1.00 97.12 82 LYS A CA 1
ATOM 650 C C . LYS A 1 82 ? -6.810 7.971 18.732 1.00 97.12 82 LYS A C 1
ATOM 652 O O . LYS A 1 82 ? -6.910 7.107 19.593 1.00 97.12 82 LYS A O 1
ATOM 657 N N . ALA A 1 83 ? -5.654 8.221 18.122 1.00 97.25 83 ALA A N 1
ATOM 658 C CA . ALA A 1 83 ? -4.441 7.434 18.342 1.00 97.25 83 ALA A CA 1
ATOM 659 C C . ALA A 1 83 ? -3.941 7.468 19.798 1.00 97.25 83 ALA A C 1
ATOM 661 O O . ALA A 1 83 ? -3.272 6.529 20.249 1.00 97.25 83 ALA A O 1
ATOM 662 N N . THR A 1 84 ? -4.239 8.548 20.524 1.00 97.12 84 THR A N 1
ATOM 663 C CA . THR A 1 84 ? -3.822 8.754 21.917 1.00 97.12 84 THR A CA 1
ATOM 664 C C . THR A 1 84 ? -4.871 8.300 22.931 1.00 97.12 84 THR A C 1
ATOM 666 O O . THR A 1 84 ? -4.503 7.700 23.938 1.00 97.12 84 THR A O 1
ATOM 669 N N . SER A 1 85 ? -6.158 8.547 22.671 1.00 96.81 85 SER A N 1
ATOM 670 C CA . SER A 1 85 ? -7.251 8.269 23.619 1.00 96.81 85 SER A CA 1
ATOM 671 C C . SER A 1 85 ? -7.899 6.891 23.464 1.00 96.81 85 SER A C 1
ATOM 673 O O . SER A 1 85 ? -8.509 6.391 24.410 1.00 96.81 85 SER A O 1
ATOM 675 N N . PHE A 1 86 ? -7.792 6.266 22.290 1.00 98.06 86 PHE A N 1
ATOM 676 C CA . PHE A 1 86 ? -8.458 5.000 22.012 1.00 98.06 86 PHE A CA 1
ATOM 677 C C . PHE A 1 86 ? -7.792 3.827 22.741 1.00 98.06 86 PHE A C 1
ATOM 679 O O . PHE A 1 86 ? -6.572 3.664 22.713 1.00 98.06 86 PHE A O 1
ATOM 686 N N . ASN A 1 87 ? -8.617 2.972 23.348 1.00 97.88 87 ASN A N 1
ATOM 687 C CA . ASN A 1 87 ? -8.207 1.683 23.891 1.00 97.88 87 ASN A CA 1
ATOM 688 C C . ASN A 1 87 ? -8.818 0.559 23.030 1.00 97.88 87 ASN A C 1
ATOM 690 O O . ASN A 1 87 ? -10.019 0.308 23.167 1.00 97.88 87 ASN A O 1
ATOM 694 N N . PRO A 1 88 ? -8.023 -0.149 22.200 1.00 97.75 88 PRO A N 1
ATOM 695 C CA . PRO A 1 88 ? -8.535 -1.178 21.290 1.00 97.75 88 PRO A CA 1
ATOM 696 C C . PRO A 1 88 ? -9.290 -2.325 21.969 1.00 97.75 88 PRO A C 1
ATOM 698 O O . PRO A 1 88 ? -10.164 -2.929 21.351 1.00 97.75 88 PRO A O 1
ATOM 701 N N . VAL A 1 89 ? -8.986 -2.608 23.242 1.00 97.56 89 VAL A N 1
ATOM 702 C CA . VAL A 1 89 ? -9.639 -3.659 24.046 1.00 97.56 89 VAL A CA 1
ATOM 703 C C . VAL A 1 89 ? -10.649 -3.106 25.057 1.00 97.56 89 VAL A C 1
ATOM 705 O O . VAL A 1 89 ? -11.218 -3.873 25.829 1.00 97.56 89 VAL A O 1
ATOM 708 N N . GLY A 1 90 ? -10.866 -1.786 25.077 1.00 96.56 90 GLY A N 1
ATOM 709 C CA . GLY A 1 90 ? -11.745 -1.122 26.045 1.00 96.56 90 GLY A CA 1
ATOM 710 C C . GLY A 1 90 ? -13.228 -1.412 25.816 1.00 96.56 90 GLY A C 1
ATOM 711 O O . GLY A 1 90 ? -13.977 -1.573 26.775 1.00 96.56 90 GLY A O 1
ATOM 712 N N . ASP A 1 91 ? -13.636 -1.532 24.555 1.00 96.38 91 ASP A N 1
ATOM 713 C CA . ASP A 1 91 ? -14.971 -1.971 24.165 1.00 96.38 91 ASP A CA 1
ATOM 714 C C . ASP A 1 91 ? -14.851 -3.029 23.067 1.00 96.38 91 ASP A C 1
ATOM 716 O O . ASP A 1 91 ? -14.614 -2.730 21.903 1.00 96.38 91 ASP A O 1
ATOM 720 N N . ILE A 1 92 ? -15.004 -4.295 23.448 1.00 97.25 92 ILE A N 1
ATOM 721 C CA . ILE A 1 92 ? -14.928 -5.425 22.515 1.00 97.25 92 ILE A CA 1
ATOM 722 C C . ILE A 1 92 ? -16.199 -5.591 21.669 1.00 97.25 92 ILE A C 1
ATOM 724 O O . ILE A 1 92 ? -16.206 -6.380 20.722 1.00 97.25 92 ILE A O 1
ATOM 728 N N . SER A 1 93 ? -17.283 -4.875 21.992 1.00 97.25 93 SER A N 1
ATOM 729 C CA . SER A 1 93 ? -18.559 -5.006 21.285 1.00 97.25 93 SER A CA 1
ATOM 730 C C . SER A 1 93 ? -18.512 -4.421 19.870 1.00 97.25 93 SER A C 1
ATOM 732 O O . SER A 1 93 ? -19.318 -4.827 19.031 1.00 97.25 93 SER A O 1
ATOM 734 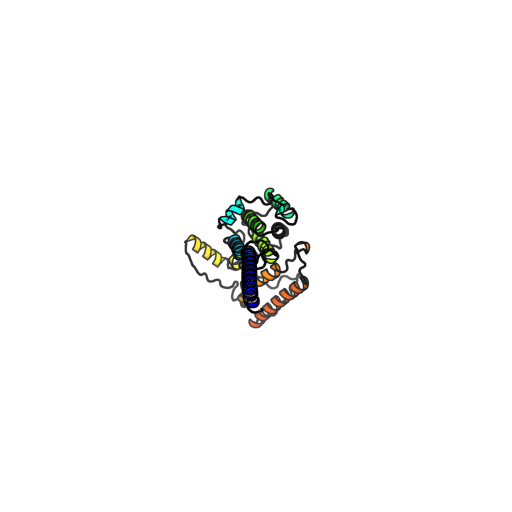N N . MET A 1 94 ? -17.533 -3.560 19.569 1.00 96.75 94 MET A N 1
ATOM 735 C CA . MET A 1 94 ? -17.301 -3.002 18.231 1.00 96.75 94 MET A CA 1
ATOM 736 C C . MET A 1 94 ? -16.743 -4.012 17.216 1.00 96.75 94 MET A C 1
ATOM 738 O O . MET A 1 94 ? -16.735 -3.725 16.018 1.00 96.75 94 MET A O 1
ATOM 742 N N . TYR A 1 95 ? -16.324 -5.200 17.668 1.00 98.06 95 TYR A N 1
ATOM 743 C CA . TYR A 1 95 ? -15.804 -6.268 16.813 1.00 98.06 95 TYR A CA 1
ATOM 744 C C . TYR A 1 95 ? -16.810 -7.418 16.661 1.00 98.06 95 TYR A C 1
ATOM 746 O O . TYR A 1 95 ? -17.539 -7.770 17.594 1.00 98.06 95 TYR A O 1
ATOM 754 N N . LYS A 1 96 ? -16.875 -8.019 15.470 1.00 96.88 96 LYS A N 1
ATOM 755 C CA . LYS A 1 96 ? -17.759 -9.153 15.137 1.00 96.88 96 LYS A CA 1
ATOM 756 C C . LYS A 1 96 ? -17.352 -10.437 15.867 1.00 96.88 96 LYS A C 1
ATOM 758 O O . LYS A 1 96 ? -18.219 -11.230 16.214 1.00 96.88 96 LYS A O 1
ATOM 763 N N . ASP A 1 97 ? -16.065 -10.606 16.151 1.00 97.19 97 ASP A N 1
ATOM 764 C CA . ASP A 1 97 ? -15.479 -11.768 16.831 1.00 97.19 97 ASP A CA 1
ATOM 765 C C . ASP A 1 97 ? -15.424 -11.634 18.367 1.00 97.19 97 ASP A C 1
ATOM 767 O O . ASP A 1 97 ? -14.778 -12.435 19.042 1.00 97.19 97 ASP A O 1
ATOM 771 N N . GLY A 1 98 ? -16.047 -10.600 18.941 1.00 97.38 98 GLY A N 1
ATOM 772 C CA . GLY A 1 98 ? -15.970 -10.329 20.379 1.00 97.38 98 GLY A CA 1
ATOM 773 C C . GLY A 1 98 ? -14.566 -9.933 20.855 1.00 97.38 98 GLY A C 1
ATOM 774 O O . GLY A 1 98 ? -14.228 -10.161 22.021 1.00 97.38 98 GLY A O 1
ATOM 775 N N . GLY A 1 99 ? -13.739 -9.373 19.966 1.00 97.75 99 GLY A N 1
ATOM 776 C CA . GLY A 1 99 ? -12.427 -8.808 20.269 1.00 97.75 99 GLY A CA 1
ATOM 777 C C . GLY A 1 99 ? -11.303 -9.841 20.368 1.00 97.75 99 GLY A C 1
ATOM 778 O O . GLY A 1 99 ? -10.327 -9.615 21.082 1.00 97.75 99 GLY A O 1
ATOM 779 N N . VAL A 1 100 ? -11.428 -11.004 19.727 1.00 98.19 100 VAL A N 1
ATOM 780 C CA . VAL A 1 100 ? -10.374 -12.036 19.723 1.00 98.19 100 VAL A CA 1
ATOM 781 C C . VAL A 1 100 ? -9.141 -11.547 18.959 1.00 98.19 100 VAL A C 1
ATOM 783 O O . VAL A 1 100 ? -8.054 -11.529 19.536 1.00 98.19 100 VAL A O 1
ATOM 786 N N . ALA A 1 101 ? -9.313 -11.068 17.725 1.00 98.25 101 ALA A N 1
ATOM 787 C CA . ALA A 1 101 ? -8.231 -10.569 16.878 1.00 98.25 101 ALA A CA 1
ATOM 788 C C . ALA A 1 101 ? -7.490 -9.389 17.525 1.00 98.25 101 ALA A C 1
ATOM 790 O O . ALA A 1 101 ? -6.264 -9.391 17.618 1.00 98.25 101 ALA A O 1
ATOM 791 N N . VAL A 1 102 ? -8.228 -8.404 18.056 1.00 98.56 102 VAL A N 1
ATOM 792 C CA . VAL A 1 102 ? -7.608 -7.217 18.669 1.00 98.56 102 VAL A CA 1
ATOM 793 C C . VAL A 1 102 ? -6.862 -7.552 19.956 1.00 98.56 102 VAL A C 1
ATOM 795 O O . VAL A 1 102 ? -5.796 -6.995 20.196 1.00 98.56 102 VAL A O 1
ATOM 798 N N . ARG A 1 103 ? -7.365 -8.491 20.771 1.00 98.62 103 ARG A N 1
ATOM 799 C CA . ARG A 1 103 ? -6.644 -8.948 21.968 1.00 98.62 103 ARG A CA 1
ATOM 800 C C . ARG A 1 103 ? -5.350 -9.659 21.602 1.00 98.62 103 ARG A C 1
ATOM 802 O O . ARG A 1 103 ? -4.352 -9.420 22.267 1.00 98.62 103 ARG A O 1
ATOM 809 N N . HIS A 1 104 ? -5.359 -10.478 20.552 1.00 98.50 104 HIS A N 1
ATOM 810 C CA . HIS A 1 104 ? -4.157 -11.153 20.074 1.00 98.50 104 HIS A CA 1
ATOM 811 C C . HIS A 1 104 ? -3.092 -10.152 19.600 1.00 98.50 104 HIS A C 1
ATOM 813 O O . HIS A 1 104 ? -1.962 -10.192 20.077 1.00 98.50 104 HIS A O 1
ATOM 819 N N . LEU A 1 105 ? -3.466 -9.184 18.755 1.00 98.62 105 LEU A N 1
ATOM 820 C CA . LEU A 1 105 ? -2.534 -8.147 18.301 1.00 98.62 105 LEU A CA 1
ATOM 821 C C . LEU A 1 105 ? -2.023 -7.270 19.456 1.00 98.62 105 LEU A C 1
ATOM 823 O O . LEU A 1 105 ? -0.843 -6.929 19.513 1.00 98.62 105 LEU A O 1
ATOM 827 N N . MET A 1 106 ? -2.902 -6.903 20.390 1.00 98.44 106 MET A N 1
ATOM 828 C CA . MET A 1 106 ? -2.511 -6.136 21.573 1.00 98.44 106 MET A CA 1
ATOM 829 C C . MET A 1 106 ? -1.557 -6.919 22.480 1.00 98.44 106 MET A C 1
ATOM 831 O O . MET A 1 106 ? -0.645 -6.322 23.048 1.00 98.44 106 MET A O 1
ATOM 835 N N . ASP A 1 107 ? -1.722 -8.236 22.604 1.00 98.44 107 ASP A N 1
ATOM 836 C CA . ASP A 1 107 ? -0.793 -9.086 23.348 1.00 98.44 107 ASP A CA 1
ATOM 837 C C . ASP A 1 107 ? 0.615 -9.039 22.734 1.00 98.44 107 ASP A C 1
ATOM 839 O O . ASP A 1 107 ? 1.576 -8.726 23.435 1.00 98.44 107 ASP A O 1
ATOM 843 N N . GLU A 1 108 ? 0.742 -9.231 21.419 1.00 98.44 108 GLU A N 1
ATOM 844 C CA . GLU A 1 108 ? 2.024 -9.115 20.707 1.00 98.44 108 GLU A CA 1
ATOM 845 C C . GLU A 1 108 ? 2.651 -7.718 20.857 1.00 98.44 108 GLU A C 1
ATOM 847 O O . GLU A 1 108 ? 3.847 -7.593 21.138 1.00 98.44 108 GLU A O 1
ATOM 852 N N . LEU A 1 109 ? 1.837 -6.663 20.729 1.00 97.94 109 LEU A N 1
ATOM 853 C CA . LEU A 1 109 ? 2.282 -5.275 20.853 1.00 97.94 109 LEU A CA 1
ATOM 854 C C . LEU A 1 109 ? 2.790 -4.955 22.267 1.00 97.94 109 LEU A C 1
ATOM 856 O O . LEU A 1 109 ? 3.873 -4.397 22.427 1.00 97.94 109 LEU A O 1
ATOM 860 N N . THR A 1 110 ? 2.019 -5.298 23.303 1.00 97.56 110 THR A N 1
ATOM 861 C CA . THR A 1 110 ? 2.364 -4.988 24.705 1.00 97.56 110 THR A CA 1
ATOM 862 C C . THR A 1 110 ? 3.590 -5.748 25.202 1.00 97.56 110 THR A C 1
ATOM 864 O O . THR A 1 110 ? 4.322 -5.234 26.046 1.00 97.56 110 THR A O 1
ATOM 867 N N . HIS A 1 111 ? 3.853 -6.931 24.648 1.00 98.06 111 HIS A N 1
ATOM 868 C CA . HIS A 1 111 ? 5.056 -7.708 24.932 1.00 98.06 111 HIS A CA 1
ATOM 869 C C . HIS A 1 111 ? 6.251 -7.350 24.033 1.00 98.06 111 HIS A C 1
ATOM 871 O O . HIS A 1 111 ? 7.297 -7.985 24.151 1.00 98.06 111 HIS A O 1
ATOM 877 N N . GLY A 1 112 ? 6.119 -6.361 23.139 1.00 97.19 112 GLY A N 1
ATOM 878 C CA . GLY A 1 112 ? 7.208 -5.905 22.272 1.00 97.19 112 GLY A CA 1
ATOM 879 C C . GLY A 1 112 ? 7.669 -6.952 21.254 1.00 97.19 112 GLY A C 1
ATOM 880 O O . GLY A 1 112 ? 8.857 -7.019 20.954 1.00 97.19 112 GLY A O 1
ATOM 881 N N . ARG A 1 113 ? 6.750 -7.796 20.763 1.00 97.62 113 ARG A N 1
ATOM 882 C CA . ARG A 1 113 ? 7.042 -8.867 19.790 1.00 97.62 113 ARG A CA 1
ATOM 883 C C . ARG A 1 113 ? 6.793 -8.472 18.333 1.00 97.62 113 ARG A C 1
ATOM 885 O O . ARG A 1 113 ? 7.075 -9.275 17.446 1.00 97.62 113 ARG A O 1
ATOM 892 N N . LEU A 1 114 ? 6.244 -7.282 18.100 1.00 97.94 114 LEU A N 1
ATOM 893 C CA . LEU A 1 114 ? 6.046 -6.740 16.757 1.00 97.94 114 LEU A CA 1
ATOM 894 C C . LEU A 1 114 ? 7.332 -6.107 16.215 1.00 97.94 114 LEU A C 1
ATOM 896 O O . LEU A 1 114 ? 8.182 -5.647 16.984 1.00 97.94 114 LEU A O 1
ATOM 900 N N . LEU A 1 115 ? 7.442 -6.050 14.893 1.00 97.31 115 LEU A N 1
ATOM 901 C CA . LEU A 1 115 ? 8.509 -5.398 14.162 1.00 97.31 115 LEU A CA 1
ATOM 902 C C . LEU A 1 115 ? 8.592 -3.920 14.550 1.00 97.31 115 LEU A C 1
ATOM 904 O O . LEU A 1 115 ? 7.594 -3.198 14.639 1.00 97.31 115 LEU A O 1
ATOM 908 N N . GLU A 1 116 ? 9.816 -3.446 14.763 1.00 95.38 116 GLU A N 1
ATOM 909 C CA . GLU A 1 116 ? 10.045 -2.051 15.109 1.00 95.38 116 GLU A CA 1
ATOM 910 C C . GLU A 1 116 ? 9.656 -1.104 13.962 1.00 95.38 116 GLU A C 1
ATOM 912 O O . GLU A 1 116 ? 9.741 -1.426 12.771 1.00 95.38 116 GLU A O 1
ATOM 917 N N . LYS A 1 117 ? 9.240 0.114 14.320 1.00 94.31 117 LYS A N 1
ATOM 918 C CA . LYS A 1 117 ? 8.972 1.171 13.338 1.00 94.31 117 LYS A CA 1
ATOM 919 C C . LYS A 1 117 ? 10.243 1.568 12.601 1.00 94.31 117 LYS A C 1
ATOM 921 O O . LYS A 1 117 ? 11.341 1.486 13.146 1.00 94.31 117 LYS A O 1
ATOM 926 N N . LYS A 1 118 ? 10.081 2.105 11.390 1.00 91.12 118 LYS A N 1
ATOM 927 C CA . LYS A 1 118 ? 11.178 2.505 10.497 1.00 91.12 118 LYS A CA 1
ATOM 928 C C . LYS A 1 118 ? 12.098 1.340 10.134 1.00 91.12 118 LYS A C 1
ATOM 930 O O . LYS A 1 118 ? 13.263 1.565 9.822 1.00 91.12 118 LYS A O 1
ATOM 935 N N . HIS A 1 119 ? 11.583 0.118 10.117 1.00 91.44 119 HIS A N 1
ATOM 936 C CA . HIS A 1 119 ? 12.274 -1.047 9.574 1.00 91.44 119 HIS A CA 1
ATOM 937 C C . HIS A 1 119 ? 11.624 -1.472 8.253 1.00 91.44 119 HIS A C 1
ATOM 939 O O . HIS A 1 119 ? 10.445 -1.210 8.020 1.00 91.44 119 HIS A O 1
ATOM 945 N N . TRP A 1 120 ? 12.381 -2.117 7.370 1.00 89.94 120 TRP A N 1
ATOM 946 C CA . TRP A 1 120 ? 11.814 -2.696 6.156 1.00 89.94 120 TRP A CA 1
ATOM 947 C C . TRP A 1 120 ? 10.946 -3.912 6.500 1.00 89.94 120 TRP A C 1
ATOM 949 O O . TRP A 1 120 ? 11.323 -4.725 7.344 1.00 89.94 120 TRP A O 1
ATOM 959 N N . ALA A 1 121 ? 9.815 -4.068 5.814 1.00 91.31 121 ALA A N 1
ATOM 960 C CA . ALA A 1 121 ? 8.988 -5.268 5.895 1.00 91.31 121 ALA A CA 1
ATOM 961 C C . ALA A 1 121 ? 8.632 -5.769 4.491 1.00 91.31 121 ALA A C 1
ATOM 963 O O . ALA A 1 121 ? 8.576 -4.996 3.532 1.00 91.31 121 ALA A O 1
ATOM 964 N N . VAL A 1 122 ? 8.417 -7.082 4.360 1.00 91.38 122 VAL A N 1
ATOM 965 C CA . VAL A 1 122 ? 8.092 -7.735 3.081 1.00 91.38 122 VAL A CA 1
ATOM 966 C C . VAL A 1 122 ? 7.117 -8.877 3.328 1.00 91.38 122 VAL A C 1
ATOM 968 O O . VAL A 1 122 ? 7.289 -9.637 4.278 1.00 91.38 122 VAL A O 1
ATOM 971 N N . ALA A 1 123 ? 6.152 -9.061 2.429 1.00 91.50 123 ALA A N 1
ATOM 972 C CA . ALA A 1 123 ? 5.146 -10.120 2.545 1.00 91.50 123 ALA A CA 1
ATOM 973 C C . ALA A 1 123 ? 5.706 -11.547 2.351 1.00 91.50 123 ALA A C 1
ATOM 975 O O . ALA A 1 123 ? 5.030 -12.522 2.663 1.00 91.50 123 ALA A O 1
ATOM 976 N N . THR A 1 124 ? 6.928 -11.698 1.829 1.00 91.00 124 THR A N 1
ATOM 977 C CA . THR A 1 124 ? 7.594 -13.006 1.687 1.00 91.00 124 THR A CA 1
ATOM 978 C C . THR A 1 124 ? 8.278 -13.475 2.974 1.00 91.00 124 THR A C 1
ATOM 980 O O . THR A 1 124 ? 8.572 -14.663 3.112 1.00 91.00 124 THR A O 1
ATOM 983 N N . ASN A 1 125 ? 8.502 -12.579 3.942 1.00 96.69 125 ASN A N 1
ATOM 984 C CA . ASN A 1 125 ? 8.933 -12.955 5.281 1.00 96.69 125 ASN A CA 1
ATOM 985 C C . ASN A 1 125 ? 7.699 -13.390 6.078 1.00 96.69 125 ASN A C 1
ATOM 987 O O . ASN A 1 125 ? 6.751 -12.623 6.240 1.00 96.69 125 ASN A O 1
ATOM 991 N N . LYS A 1 126 ? 7.726 -14.625 6.591 1.00 96.94 126 LYS A N 1
ATOM 992 C CA . LYS A 1 126 ? 6.588 -15.227 7.299 1.00 96.94 126 LYS A CA 1
ATOM 993 C C . LYS A 1 126 ? 6.142 -14.408 8.507 1.00 96.94 126 LYS A C 1
ATOM 995 O O . LYS A 1 126 ? 4.942 -14.291 8.717 1.00 96.94 126 LYS A O 1
ATOM 1000 N N . ARG A 1 127 ? 7.086 -13.851 9.272 1.00 97.44 127 ARG A N 1
ATOM 1001 C CA . ARG A 1 127 ? 6.774 -13.091 10.481 1.00 97.44 127 ARG A CA 1
ATOM 1002 C C . ARG A 1 127 ? 6.185 -11.724 10.143 1.00 97.44 127 ARG A C 1
ATOM 1004 O O . ARG A 1 127 ? 5.123 -11.401 10.649 1.00 97.44 127 ARG A O 1
ATOM 1011 N N . HIS A 1 128 ? 6.798 -10.991 9.212 1.00 97.56 128 HIS A N 1
ATOM 1012 C CA . HIS A 1 128 ? 6.260 -9.701 8.755 1.00 97.56 128 HIS A CA 1
ATOM 1013 C C . HIS A 1 128 ? 4.835 -9.851 8.194 1.00 97.56 128 HIS A C 1
ATOM 1015 O O . HIS A 1 128 ? 3.945 -9.044 8.453 1.00 97.56 128 HIS A O 1
ATOM 1021 N N . LEU A 1 129 ? 4.599 -10.920 7.423 1.00 98.00 129 LEU A N 1
ATOM 1022 C CA . LEU A 1 129 ? 3.273 -11.213 6.892 1.00 98.00 129 LEU A CA 1
ATOM 1023 C C . LEU A 1 129 ? 2.272 -11.556 8.001 1.00 98.00 129 LEU A C 1
ATOM 1025 O O . LEU A 1 129 ? 1.142 -11.083 7.955 1.00 98.00 129 LEU A O 1
ATOM 1029 N N . GLU A 1 130 ? 2.665 -12.381 8.972 1.00 98.38 130 GLU A N 1
ATOM 1030 C CA . GLU A 1 130 ? 1.823 -12.734 10.117 1.00 98.38 130 GLU A CA 1
ATOM 1031 C C . GLU A 1 130 ? 1.387 -11.484 10.892 1.00 98.38 130 GLU A C 1
ATOM 1033 O O . GLU A 1 130 ? 0.198 -11.314 11.150 1.00 98.38 130 GLU A O 1
ATOM 1038 N N . GLU A 1 131 ? 2.316 -10.575 11.190 1.00 98.38 131 GLU A N 1
ATOM 1039 C CA . GLU A 1 131 ? 2.041 -9.320 11.897 1.00 98.38 131 GLU A CA 1
ATOM 1040 C C . GLU A 1 131 ? 1.089 -8.401 11.129 1.00 98.38 131 GLU A C 1
ATOM 1042 O O . GLU A 1 131 ? 0.094 -7.919 11.684 1.00 98.38 131 GLU A O 1
ATOM 1047 N N . ALA A 1 132 ? 1.310 -8.239 9.823 1.00 98.50 132 ALA A N 1
ATOM 1048 C CA . ALA A 1 132 ? 0.398 -7.482 8.976 1.00 98.50 132 ALA A CA 1
ATOM 1049 C C . ALA A 1 132 ? -0.998 -8.136 8.889 1.00 98.50 132 ALA A C 1
ATOM 1051 O O . ALA A 1 132 ? -2.011 -7.432 8.896 1.00 98.50 132 ALA A O 1
ATOM 1052 N N . ILE A 1 133 ? -1.082 -9.473 8.848 1.00 98.62 133 ILE A N 1
ATOM 1053 C CA . ILE A 1 133 ? -2.362 -10.198 8.860 1.00 98.62 133 ILE A CA 1
ATOM 1054 C C . ILE A 1 133 ? -3.087 -10.005 10.195 1.00 98.62 133 ILE A C 1
ATOM 1056 O O . ILE A 1 133 ? -4.296 -9.791 10.178 1.00 98.62 133 ILE A O 1
ATOM 1060 N N . MET A 1 134 ? -2.385 -10.011 11.334 1.00 98.69 134 MET A N 1
ATOM 1061 C CA . MET A 1 134 ? -3.004 -9.743 12.640 1.00 98.69 134 MET A CA 1
ATOM 1062 C C . MET A 1 134 ? -3.716 -8.384 12.651 1.00 98.69 134 MET A C 1
ATOM 1064 O O . MET A 1 134 ? -4.863 -8.287 13.087 1.00 98.69 134 MET A O 1
ATOM 1068 N N . LEU A 1 135 ? -3.079 -7.340 12.113 1.00 98.75 135 LEU A N 1
ATOM 1069 C CA . LEU A 1 135 ? -3.697 -6.018 11.985 1.00 98.75 135 LEU A CA 1
ATOM 1070 C C . LEU A 1 135 ? -4.845 -5.992 10.964 1.00 98.75 135 LEU A C 1
ATOM 1072 O O . LEU A 1 135 ? -5.892 -5.397 11.228 1.00 98.75 135 LEU A O 1
ATOM 1076 N N . PHE A 1 136 ? -4.686 -6.663 9.824 1.00 98.62 136 PHE A N 1
ATOM 1077 C CA . PHE A 1 136 ? -5.757 -6.817 8.838 1.00 98.62 136 PHE A CA 1
ATOM 1078 C C . PHE A 1 136 ? -7.000 -7.477 9.455 1.00 98.62 136 PHE A C 1
ATOM 1080 O O . PHE A 1 136 ? -8.118 -7.003 9.249 1.00 98.62 136 PHE A O 1
ATOM 1087 N N . GLU A 1 137 ? -6.816 -8.533 10.249 1.00 98.44 137 GLU A N 1
ATOM 1088 C CA . GLU A 1 137 ? -7.907 -9.236 10.919 1.00 98.44 137 GLU A CA 1
ATOM 1089 C C . GLU A 1 137 ? -8.665 -8.299 11.864 1.00 98.44 137 GLU A C 1
ATOM 1091 O O . GLU A 1 137 ? -9.893 -8.270 11.809 1.00 98.44 137 GLU A O 1
ATOM 1096 N N . VAL A 1 138 ? -7.975 -7.454 12.642 1.00 98.62 138 VAL A N 1
ATOM 1097 C CA . VAL A 1 138 ? -8.635 -6.430 13.477 1.00 98.62 138 VAL A CA 1
ATOM 1098 C C . VAL A 1 138 ? -9.556 -5.535 12.647 1.00 98.62 138 VAL A C 1
ATOM 1100 O O . VAL A 1 138 ? -10.716 -5.335 13.019 1.00 98.62 138 VAL A O 1
ATOM 1103 N N . PHE A 1 139 ? -9.083 -5.035 11.502 1.00 98.44 139 PHE A N 1
ATOM 1104 C CA . PHE A 1 139 ? -9.900 -4.188 10.631 1.00 98.44 139 PHE A CA 1
ATOM 1105 C C . PHE A 1 139 ? -11.112 -4.922 10.053 1.00 98.44 139 PHE A C 1
ATOM 1107 O O . PHE A 1 139 ? -12.210 -4.365 10.033 1.00 98.44 139 PHE A O 1
ATOM 1114 N N . MET A 1 140 ? -10.953 -6.177 9.626 1.00 97.69 140 MET A N 1
ATOM 1115 C CA . MET A 1 140 ? -12.061 -6.968 9.075 1.00 97.69 140 MET A CA 1
ATOM 1116 C C . MET A 1 140 ? -13.134 -7.303 10.119 1.00 97.69 140 MET A C 1
ATOM 1118 O O . MET A 1 140 ? -14.318 -7.449 9.778 1.00 97.69 140 MET A O 1
ATOM 1122 N N . GLN A 1 141 ? -12.747 -7.388 11.395 1.00 97.81 141 GLN A N 1
ATOM 1123 C CA . GLN A 1 141 ? -13.679 -7.633 12.491 1.00 97.81 141 GLN A CA 1
ATOM 1124 C C . GLN A 1 141 ? -14.451 -6.385 12.931 1.00 97.81 141 GLN A C 1
ATOM 1126 O O . GLN A 1 141 ? -15.480 -6.542 13.584 1.00 97.81 141 GLN A O 1
ATOM 1131 N N . CYS A 1 142 ? -14.051 -5.168 12.556 1.00 97.56 142 CYS A N 1
ATOM 1132 C CA . CYS A 1 142 ? -14.811 -3.962 12.891 1.00 97.56 142 CYS A CA 1
ATOM 1133 C C . CYS A 1 142 ? -16.244 -3.983 12.327 1.00 97.56 142 CYS A C 1
ATOM 1135 O O . CYS A 1 142 ? -16.485 -4.395 11.186 1.00 97.56 142 CYS A O 1
ATOM 1137 N N . LYS A 1 143 ? -17.209 -3.536 13.141 1.00 96.31 143 LYS A N 1
ATOM 1138 C CA . LYS A 1 143 ? -18.634 -3.439 12.773 1.00 96.31 143 LYS A CA 1
ATOM 1139 C C . LYS A 1 143 ? -19.004 -2.132 12.076 1.00 96.31 143 LYS A C 1
ATOM 1141 O O . LYS A 1 143 ? -19.945 -2.136 11.291 1.00 96.31 143 LYS A O 1
ATOM 1146 N N . ASP A 1 144 ? -18.281 -1.053 12.355 1.00 96.00 144 ASP A N 1
ATOM 1147 C CA . ASP A 1 144 ? -18.537 0.284 11.818 1.00 96.00 144 ASP A CA 1
ATOM 1148 C C . ASP A 1 144 ? -17.234 1.022 11.472 1.00 96.00 144 ASP A C 1
ATOM 1150 O O . ASP A 1 144 ? -16.129 0.597 11.838 1.00 96.00 144 ASP A O 1
ATOM 1154 N N . TRP A 1 145 ? -17.353 2.145 10.756 1.00 96.00 145 TRP A N 1
ATOM 1155 C CA . TRP A 1 145 ? -16.201 2.973 10.411 1.00 96.00 145 TRP A CA 1
ATOM 1156 C C . TRP A 1 145 ? -15.469 3.547 11.625 1.00 96.00 145 TRP A C 1
ATOM 1158 O O . TRP A 1 145 ? -14.250 3.704 11.587 1.00 96.00 145 TRP A O 1
ATOM 1168 N N . ASN A 1 146 ? -16.166 3.859 12.720 1.00 96.00 146 ASN A N 1
ATOM 1169 C CA . ASN A 1 146 ? -15.521 4.443 13.894 1.00 96.00 146 ASN A CA 1
ATOM 1170 C C . ASN A 1 146 ? -14.524 3.466 14.541 1.00 96.00 146 ASN A C 1
ATOM 1172 O O . ASN A 1 146 ? -13.442 3.892 14.959 1.00 96.00 146 ASN A O 1
ATOM 1176 N N . CYS A 1 147 ? -14.843 2.170 14.562 1.00 97.69 147 CYS A N 1
ATOM 1177 C CA . CYS A 1 147 ? -13.918 1.101 14.925 1.00 97.69 147 CYS A CA 1
ATOM 1178 C C . CYS A 1 147 ? -12.703 1.073 13.987 1.00 97.69 147 CYS A C 1
ATOM 1180 O O . CYS A 1 147 ? -11.568 1.064 14.470 1.00 97.69 147 CYS A O 1
ATOM 1182 N N . VAL A 1 148 ? -12.919 1.121 12.665 1.00 97.81 148 VAL A N 1
ATOM 1183 C CA . VAL A 1 148 ? -11.834 1.088 11.664 1.00 97.81 148 VAL A CA 1
ATOM 1184 C C . VAL A 1 148 ? -10.912 2.296 11.819 1.00 97.81 148 VAL A C 1
ATOM 1186 O O . VAL A 1 148 ? -9.702 2.130 11.953 1.00 97.81 148 VAL A O 1
ATOM 1189 N N . ALA A 1 149 ? -11.466 3.507 11.873 1.00 97.75 149 ALA A N 1
ATOM 1190 C CA . ALA A 1 149 ? -10.702 4.744 11.988 1.00 97.75 149 ALA A CA 1
ATOM 1191 C C . ALA A 1 149 ? -9.932 4.840 13.316 1.00 97.75 149 ALA A C 1
ATOM 1193 O O . ALA A 1 149 ? -8.803 5.327 13.338 1.00 97.75 149 ALA A O 1
ATOM 1194 N N . SER A 1 150 ? -10.510 4.364 14.426 1.00 98.31 150 SER A N 1
ATOM 1195 C CA . SER A 1 150 ? -9.855 4.427 15.742 1.00 98.31 150 SER A CA 1
ATOM 1196 C C . SER A 1 150 ? -8.732 3.396 15.874 1.00 98.31 150 SER A C 1
ATOM 1198 O O . SER A 1 150 ? -7.639 3.754 16.312 1.00 98.31 150 SER A O 1
ATOM 1200 N N . ASN A 1 151 ? -8.948 2.158 15.411 1.00 98.62 151 ASN A N 1
ATOM 1201 C CA . ASN A 1 151 ? -7.876 1.162 15.309 1.00 98.62 151 ASN A CA 1
ATOM 1202 C C . ASN A 1 151 ? -6.791 1.612 14.326 1.00 98.62 151 ASN A C 1
ATOM 1204 O O . ASN A 1 151 ? -5.607 1.517 14.634 1.00 98.62 151 ASN A O 1
ATOM 1208 N N . GLY A 1 152 ? -7.185 2.155 13.172 1.00 98.31 152 GLY A N 1
ATOM 1209 C CA . GLY A 1 152 ? -6.265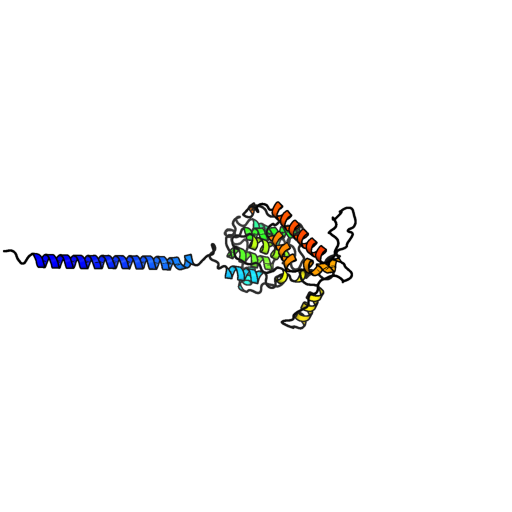 2.650 12.152 1.00 98.31 152 GLY A CA 1
ATOM 1210 C C . GLY A 1 152 ? -5.354 3.738 12.708 1.00 98.31 152 GLY A C 1
ATOM 1211 O O . GLY A 1 152 ? -4.136 3.638 12.605 1.00 98.31 152 GLY A O 1
ATOM 1212 N N . ALA A 1 153 ? -5.926 4.730 13.390 1.00 98.56 153 ALA A N 1
ATOM 1213 C CA . ALA A 1 153 ? -5.157 5.770 14.058 1.00 98.56 153 ALA A CA 1
ATOM 1214 C C . ALA A 1 153 ? -4.228 5.213 15.153 1.00 98.56 153 ALA A C 1
ATOM 1216 O O . ALA A 1 153 ? -3.052 5.574 15.216 1.00 98.56 153 ALA A O 1
ATOM 1217 N N . TYR A 1 154 ? -4.734 4.313 16.000 1.00 98.62 154 TYR A N 1
ATOM 1218 C CA . TYR A 1 154 ? -3.976 3.741 17.112 1.00 98.62 154 TYR A CA 1
ATOM 1219 C C . TYR A 1 154 ? -2.771 2.914 16.653 1.00 98.62 154 TYR A C 1
ATOM 1221 O O . TYR A 1 154 ? -1.661 3.112 17.161 1.00 98.62 154 TYR A O 1
ATOM 1229 N N . PHE A 1 155 ? -2.978 2.006 15.696 1.00 98.56 155 PHE A N 1
ATOM 1230 C CA . PHE A 1 155 ? -1.935 1.105 15.213 1.00 98.56 155 PHE A CA 1
ATOM 1231 C C . PHE A 1 155 ? -0.977 1.779 14.232 1.00 98.56 155 PHE A C 1
ATOM 1233 O O . PHE A 1 155 ? 0.202 1.443 14.262 1.00 98.56 155 PHE A O 1
ATOM 1240 N N . ARG A 1 156 ? -1.396 2.796 13.462 1.00 98.06 156 ARG A N 1
ATOM 1241 C CA . ARG A 1 156 ? -0.473 3.601 12.631 1.00 98.06 156 ARG A CA 1
ATOM 1242 C C . ARG A 1 156 ? 0.686 4.184 13.443 1.00 98.06 156 ARG A C 1
ATOM 1244 O O . ARG A 1 156 ? 1.817 4.276 12.971 1.00 98.06 156 ARG A O 1
ATOM 1251 N N . GLU A 1 157 ? 0.422 4.592 14.682 1.00 97.69 157 GLU A N 1
ATOM 1252 C CA . GLU A 1 157 ? 1.458 5.161 15.544 1.00 97.69 157 GLU A CA 1
ATOM 1253 C C . GLU A 1 157 ? 2.366 4.108 16.194 1.00 97.69 157 GLU A C 1
ATOM 1255 O O . GLU A 1 157 ? 3.461 4.465 16.631 1.00 97.69 157 GLU A O 1
ATOM 1260 N N . ARG A 1 158 ? 1.970 2.828 16.225 1.00 97.50 158 ARG A N 1
ATOM 1261 C CA . ARG A 1 158 ? 2.596 1.787 17.066 1.00 97.50 158 ARG A CA 1
ATOM 1262 C C . ARG A 1 158 ? 3.147 0.580 16.308 1.00 97.50 158 ARG A C 1
ATOM 1264 O O . ARG A 1 158 ? 4.063 -0.054 16.814 1.00 97.50 158 ARG A O 1
ATOM 1271 N N . VAL A 1 159 ? 2.614 0.281 15.130 1.00 97.88 159 VAL A N 1
ATOM 1272 C CA . VAL A 1 159 ? 3.056 -0.810 14.251 1.00 97.88 159 VAL A CA 1
ATOM 1273 C C . VAL A 1 159 ? 4.016 -0.258 13.198 1.00 97.88 159 VAL A C 1
ATOM 1275 O O . VAL A 1 159 ? 4.011 0.946 12.910 1.00 97.88 159 VAL A O 1
ATOM 1278 N N . ASN A 1 160 ? 4.856 -1.129 12.642 1.00 97.94 160 ASN A N 1
ATOM 1279 C CA . ASN A 1 160 ? 5.702 -0.810 11.503 1.00 97.94 160 ASN A CA 1
ATOM 1280 C C . ASN A 1 160 ? 4.878 -0.236 10.332 1.00 97.94 160 ASN A C 1
ATOM 1282 O O . ASN A 1 160 ? 3.783 -0.705 10.017 1.00 97.94 160 ASN A O 1
ATOM 1286 N N . GLU A 1 161 ? 5.403 0.800 9.679 1.00 96.62 161 GLU A N 1
ATOM 1287 C CA . GLU A 1 161 ? 4.693 1.540 8.636 1.00 96.62 161 GLU A CA 1
ATOM 1288 C C . GLU A 1 161 ? 4.357 0.674 7.418 1.00 96.62 161 GLU A C 1
ATOM 1290 O O . GLU A 1 161 ? 3.295 0.842 6.822 1.00 96.62 161 GLU A O 1
ATOM 1295 N N . GLU A 1 162 ? 5.231 -0.267 7.063 1.00 95.75 162 GLU A N 1
ATOM 1296 C CA . GLU A 1 162 ? 5.042 -1.175 5.930 1.00 95.75 162 GLU A CA 1
ATOM 1297 C C . GLU A 1 162 ? 3.936 -2.190 6.201 1.00 95.75 162 GLU A C 1
ATOM 1299 O O . GLU A 1 162 ? 3.077 -2.424 5.351 1.00 95.75 162 GLU A O 1
ATOM 1304 N N . GLU A 1 163 ? 3.927 -2.764 7.404 1.00 97.88 163 GLU A N 1
ATOM 1305 C CA . GLU A 1 163 ? 2.892 -3.700 7.843 1.00 97.88 163 GLU A CA 1
ATOM 1306 C C . GLU A 1 163 ? 1.542 -2.998 7.973 1.00 97.88 163 GLU A C 1
ATOM 1308 O O . GLU A 1 163 ? 0.524 -3.538 7.537 1.00 97.88 163 GLU A O 1
ATOM 1313 N N . PHE A 1 164 ? 1.532 -1.758 8.478 1.00 98.44 164 PHE A N 1
ATOM 1314 C CA . PHE A 1 164 ? 0.336 -0.923 8.503 1.00 98.44 164 PHE A CA 1
ATOM 1315 C C . PHE A 1 164 ? -0.195 -0.651 7.092 1.00 98.44 164 PHE A C 1
ATOM 1317 O O . PHE A 1 164 ? -1.385 -0.855 6.847 1.00 98.44 164 PHE A O 1
ATOM 1324 N N . ILE A 1 165 ? 0.666 -0.220 6.157 1.00 97.62 165 ILE A N 1
ATOM 1325 C CA . ILE A 1 165 ? 0.277 0.007 4.756 1.00 97.62 165 ILE A CA 1
ATOM 1326 C C . ILE A 1 165 ? -0.317 -1.271 4.171 1.00 97.62 165 ILE A C 1
ATOM 1328 O O . ILE A 1 165 ? -1.412 -1.233 3.610 1.00 97.62 165 ILE A O 1
ATOM 1332 N N . TYR A 1 166 ? 0.371 -2.401 4.335 1.00 97.56 166 TYR A N 1
ATOM 1333 C CA . TYR A 1 166 ? -0.072 -3.686 3.815 1.00 97.56 166 TYR A CA 1
ATOM 1334 C C . TYR A 1 166 ? -1.450 -4.073 4.362 1.00 97.56 166 TYR A C 1
ATOM 1336 O O . TYR A 1 166 ? -2.372 -4.330 3.584 1.00 97.56 166 TYR A O 1
ATOM 1344 N N . ALA A 1 167 ? -1.612 -4.066 5.685 1.00 98.38 167 ALA A N 1
ATOM 1345 C CA . ALA A 1 167 ? -2.848 -4.444 6.358 1.00 98.38 167 ALA A CA 1
ATOM 1346 C C . ALA A 1 167 ? -4.018 -3.528 5.979 1.00 98.38 167 ALA A C 1
ATOM 1348 O O . ALA A 1 167 ? -5.098 -4.005 5.625 1.00 98.38 167 ALA A O 1
ATOM 1349 N N . ALA A 1 168 ? -3.801 -2.210 6.017 1.00 98.19 168 ALA A N 1
ATOM 1350 C CA . ALA A 1 168 ? -4.835 -1.221 5.749 1.00 98.19 168 ALA A CA 1
ATOM 1351 C C . ALA A 1 168 ? -5.280 -1.234 4.280 1.00 98.19 168 ALA A C 1
ATOM 1353 O O . ALA A 1 168 ? -6.478 -1.162 4.020 1.00 98.19 168 ALA A O 1
ATOM 1354 N N . TYR A 1 169 ? -4.361 -1.390 3.317 1.00 97.88 169 TYR A N 1
ATOM 1355 C CA . TYR A 1 169 ? -4.734 -1.518 1.902 1.00 97.88 169 TYR A CA 1
ATOM 1356 C C . TYR A 1 169 ? -5.626 -2.741 1.669 1.00 97.88 169 TYR A C 1
ATOM 1358 O O . TYR A 1 169 ? -6.672 -2.612 1.031 1.00 97.88 169 TYR A O 1
ATOM 1366 N N . HIS A 1 170 ? -5.257 -3.910 2.211 1.00 97.69 170 HIS A N 1
ATOM 1367 C CA . HIS A 1 170 ? -6.069 -5.125 2.072 1.00 97.69 170 HIS A CA 1
ATOM 1368 C C . HIS A 1 170 ? -7.426 -4.969 2.764 1.00 97.69 170 HIS A C 1
ATOM 1370 O O . HIS A 1 170 ? -8.457 -5.308 2.185 1.00 97.69 170 HIS A O 1
ATOM 1376 N N . ALA A 1 171 ? -7.458 -4.396 3.967 1.00 97.44 171 ALA A N 1
ATOM 1377 C CA . ALA A 1 171 ? -8.707 -4.167 4.682 1.00 97.44 171 ALA A CA 1
ATOM 1378 C C . ALA A 1 171 ? -9.637 -3.210 3.922 1.00 97.44 171 ALA A C 1
ATOM 1380 O O . ALA A 1 171 ? -10.814 -3.512 3.761 1.00 97.44 171 ALA A O 1
ATOM 1381 N N . ILE A 1 172 ? -9.122 -2.096 3.393 1.00 97.00 172 ILE A N 1
ATOM 1382 C CA . ILE A 1 172 ? -9.917 -1.135 2.612 1.00 97.00 172 ILE A CA 1
ATOM 1383 C C . ILE A 1 172 ? -10.418 -1.766 1.307 1.00 97.00 172 ILE A C 1
ATOM 1385 O O . ILE A 1 172 ? -11.552 -1.513 0.904 1.00 97.00 172 ILE A O 1
ATOM 1389 N N . LYS A 1 173 ? -9.616 -2.610 0.646 1.00 96.38 173 LYS A N 1
ATOM 1390 C CA . LYS A 1 173 ? -10.043 -3.287 -0.586 1.00 96.38 173 LYS A CA 1
ATOM 1391 C C . LYS A 1 173 ? -11.152 -4.313 -0.342 1.00 96.38 173 LYS A C 1
ATOM 1393 O O . LYS A 1 173 ? -12.052 -4.432 -1.171 1.00 96.38 173 LYS A O 1
ATOM 1398 N N . HIS A 1 174 ? -11.068 -5.078 0.746 1.00 95.81 174 HIS A N 1
ATOM 1399 C CA . HIS A 1 174 ? -11.939 -6.235 0.963 1.00 95.81 174 HIS A CA 1
ATOM 1400 C C . HIS A 1 174 ? -13.086 -6.002 1.955 1.00 95.81 174 HIS A C 1
ATOM 1402 O O . HIS A 1 174 ? -14.017 -6.808 1.993 1.00 95.81 174 HIS A O 1
ATOM 1408 N N . SER A 1 175 ? -13.042 -4.945 2.767 1.00 94.19 175 SER A N 1
ATOM 1409 C CA . SER A 1 175 ? -14.089 -4.665 3.749 1.00 94.19 175 SER A CA 1
ATOM 1410 C C . SER A 1 175 ? -15.335 -4.066 3.087 1.00 94.19 175 SER A C 1
ATOM 1412 O O . SER A 1 175 ? -15.227 -3.149 2.273 1.00 94.19 175 SER A O 1
ATOM 1414 N N . PRO A 1 176 ? -16.546 -4.498 3.480 1.00 91.81 176 PRO A N 1
ATOM 1415 C CA . PRO A 1 176 ? -17.780 -3.861 3.024 1.00 91.81 176 PRO A CA 1
ATOM 1416 C C . PRO A 1 176 ? -17.936 -2.422 3.546 1.00 91.81 176 PRO A C 1
ATOM 1418 O O . PRO A 1 176 ? -18.673 -1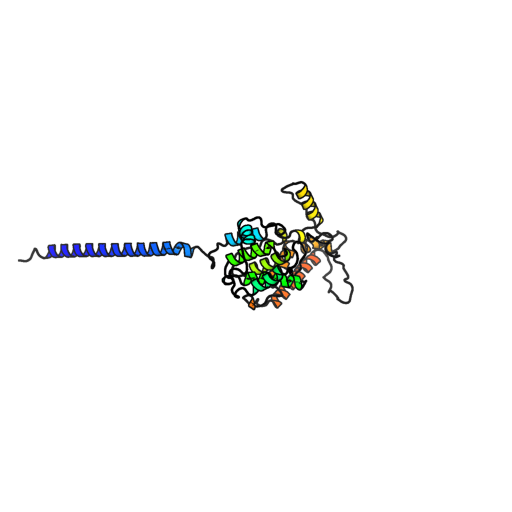.640 2.958 1.00 91.81 176 PRO A O 1
ATOM 1421 N N . LEU A 1 177 ? -17.235 -2.040 4.624 1.00 93.12 177 LEU A N 1
ATOM 1422 C CA . LEU A 1 177 ? -17.313 -0.688 5.205 1.00 93.12 177 LEU A CA 1
ATOM 1423 C C . LEU A 1 177 ? -16.659 0.393 4.329 1.00 93.12 177 LEU A C 1
ATOM 1425 O O . LEU A 1 177 ? -16.870 1.585 4.560 1.00 93.12 177 LEU A O 1
ATOM 1429 N N . THR A 1 178 ? -15.851 -0.028 3.356 1.00 92.75 178 THR A N 1
ATOM 1430 C CA . THR A 1 178 ? -15.029 0.818 2.482 1.00 92.75 178 THR A CA 1
ATOM 1431 C C . THR A 1 178 ? -15.397 0.679 1.011 1.00 92.75 178 THR A C 1
ATOM 1433 O O . THR A 1 178 ? -14.653 1.132 0.141 1.00 92.75 178 THR A O 1
ATOM 1436 N N . GLN A 1 179 ? -16.559 0.092 0.712 1.00 86.00 179 GLN A N 1
ATOM 1437 C CA . GLN A 1 179 ? -17.145 0.129 -0.621 1.00 86.00 179 GLN A CA 1
ATOM 1438 C C . GLN A 1 179 ? -17.273 1.614 -1.018 1.00 86.00 179 GLN A C 1
ATOM 1440 O O . GLN A 1 179 ? -17.885 2.381 -0.292 1.00 86.00 179 GLN A O 1
ATOM 1445 N N . HIS A 1 180 ? -16.622 2.039 -2.107 1.00 89.69 180 HIS A N 1
ATOM 1446 C CA . HIS A 1 180 ? -16.500 3.442 -2.576 1.00 89.69 180 HIS A CA 1
ATOM 1447 C C . HIS A 1 180 ? -15.379 4.307 -1.980 1.00 89.69 180 HIS A C 1
ATOM 1449 O O . HIS A 1 180 ? -15.189 5.435 -2.438 1.00 89.69 180 HIS A O 1
ATOM 1455 N N . VAL A 1 181 ? -14.578 3.798 -1.043 1.00 94.81 181 VAL A N 1
ATOM 1456 C CA . VAL A 1 181 ? -13.345 4.482 -0.633 1.00 94.81 181 VAL A CA 1
ATOM 1457 C C . VAL A 1 181 ? -12.235 4.170 -1.634 1.00 94.81 181 VAL A C 1
ATOM 1459 O O . VAL A 1 181 ? -11.968 3.013 -1.960 1.00 94.81 181 VAL A O 1
ATOM 1462 N N . VAL A 1 182 ? -11.574 5.211 -2.130 1.00 95.06 182 VAL A N 1
ATOM 1463 C CA . VAL A 1 182 ? -10.483 5.106 -3.097 1.00 95.06 182 VAL A CA 1
ATOM 1464 C C . VAL A 1 182 ? -9.156 5.069 -2.350 1.00 95.06 182 VAL A C 1
ATOM 1466 O O . VAL A 1 182 ? -8.851 5.954 -1.549 1.00 95.06 182 VAL A O 1
ATOM 1469 N N . LEU A 1 183 ? -8.350 4.046 -2.618 1.00 95.81 183 LEU A N 1
ATOM 1470 C CA . LEU A 1 183 ? -6.994 3.970 -2.086 1.00 95.81 183 LEU A CA 1
ATOM 1471 C C . LEU A 1 183 ? -6.091 5.007 -2.772 1.00 95.81 183 LEU A C 1
ATOM 1473 O O . LEU A 1 183 ? -6.154 5.134 -3.999 1.00 95.81 183 LEU A O 1
ATOM 1477 N N . PRO A 1 184 ? -5.234 5.725 -2.021 1.00 96.56 184 PRO A N 1
ATOM 1478 C CA . PRO A 1 184 ? -4.204 6.554 -2.631 1.00 96.56 184 PRO A CA 1
ATOM 1479 C C . PRO A 1 184 ? -3.241 5.685 -3.445 1.00 96.56 184 PRO A C 1
ATOM 1481 O O . PRO A 1 184 ? -3.090 4.487 -3.199 1.00 96.56 184 PRO A O 1
ATOM 1484 N N . ALA A 1 185 ? -2.576 6.282 -4.429 1.00 94.94 185 ALA A N 1
ATOM 1485 C CA . ALA A 1 185 ? -1.636 5.532 -5.242 1.00 94.94 185 ALA A CA 1
ATOM 1486 C C . ALA A 1 185 ? -0.374 5.181 -4.439 1.00 94.94 185 ALA A C 1
ATOM 1488 O O . ALA A 1 185 ? 0.194 6.021 -3.736 1.00 94.94 185 ALA A O 1
ATOM 1489 N N . MET A 1 186 ? 0.114 3.945 -4.574 1.00 94.31 186 MET A N 1
ATOM 1490 C CA . MET A 1 186 ? 1.251 3.477 -3.773 1.00 94.31 186 MET A CA 1
ATOM 1491 C C . MET A 1 186 ? 2.534 4.274 -4.054 1.00 94.31 186 MET A C 1
ATOM 1493 O O . MET A 1 186 ? 3.318 4.506 -3.138 1.00 94.31 186 MET A O 1
ATOM 1497 N N . TYR A 1 187 ? 2.724 4.762 -5.283 1.00 94.00 187 TYR A N 1
ATOM 1498 C CA . TYR A 1 187 ? 3.855 5.625 -5.638 1.00 94.00 187 TYR A CA 1
ATOM 1499 C C . TYR A 1 187 ? 3.810 7.014 -4.975 1.00 94.00 187 TYR A C 1
ATOM 1501 O O . TYR A 1 187 ? 4.843 7.669 -4.877 1.00 94.00 187 TYR A O 1
ATOM 1509 N N . GLU A 1 188 ? 2.658 7.456 -4.459 1.00 94.62 188 GLU A N 1
ATOM 1510 C CA . GLU A 1 188 ? 2.536 8.686 -3.658 1.00 94.62 188 GLU A CA 1
ATOM 1511 C C . GLU A 1 188 ? 2.732 8.413 -2.163 1.00 94.62 188 GLU A C 1
ATOM 1513 O O . GLU A 1 188 ? 3.328 9.222 -1.447 1.00 94.62 188 GLU A O 1
ATOM 1518 N N . VAL A 1 189 ? 2.249 7.261 -1.685 1.00 94.81 189 VAL A N 1
ATOM 1519 C CA . VAL A 1 189 ? 2.391 6.842 -0.281 1.00 94.81 189 VAL A CA 1
ATOM 1520 C C . VAL A 1 189 ? 3.833 6.439 0.033 1.00 94.81 189 VAL A C 1
ATOM 1522 O O . VAL A 1 189 ? 4.381 6.830 1.069 1.00 94.81 189 VAL A O 1
ATOM 1525 N N . LYS A 1 190 ? 4.466 5.689 -0.874 1.00 91.25 190 LYS A N 1
ATOM 1526 C CA . LYS A 1 190 ? 5.812 5.134 -0.730 1.00 91.25 190 LYS A CA 1
ATOM 1527 C C . LYS A 1 190 ? 6.660 5.372 -1.992 1.00 91.25 190 LYS A C 1
ATOM 1529 O O . LYS A 1 190 ? 6.999 4.424 -2.706 1.00 91.25 190 LYS A O 1
ATOM 1534 N N . PRO A 1 191 ? 7.062 6.628 -2.260 1.00 91.94 191 PRO A N 1
ATOM 1535 C CA . PRO A 1 191 ? 7.786 6.988 -3.483 1.00 91.94 191 PRO A CA 1
ATOM 1536 C C . PRO A 1 191 ? 9.130 6.263 -3.642 1.00 91.94 191 PRO A C 1
ATOM 1538 O O . PRO A 1 191 ? 9.548 6.008 -4.768 1.00 91.94 191 PRO A O 1
ATOM 1541 N N . HIS A 1 192 ? 9.771 5.861 -2.537 1.00 89.00 192 HIS A N 1
ATOM 1542 C CA . HIS A 1 192 ? 11.032 5.104 -2.512 1.00 89.00 192 HIS A CA 1
ATOM 1543 C C . HIS A 1 192 ? 11.033 3.816 -3.343 1.00 89.00 192 HIS A C 1
ATOM 1545 O O . HIS A 1 192 ? 12.094 3.383 -3.768 1.00 89.00 192 HIS A O 1
ATOM 1551 N N . HIS A 1 193 ? 9.870 3.200 -3.582 1.00 86.88 193 HIS A N 1
ATOM 1552 C CA . HIS A 1 193 ? 9.765 1.962 -4.372 1.00 86.88 193 HIS A CA 1
ATOM 1553 C C . HIS A 1 193 ? 9.623 2.191 -5.876 1.00 86.88 193 HIS A C 1
ATOM 1555 O O . HIS A 1 193 ? 9.718 1.243 -6.648 1.00 86.88 193 HIS A O 1
ATOM 1561 N N . PHE A 1 194 ? 9.374 3.433 -6.281 1.00 89.62 194 PHE A N 1
ATOM 1562 C CA . PHE A 1 194 ? 9.043 3.805 -7.656 1.00 89.62 194 PHE A CA 1
ATOM 1563 C C . PHE A 1 194 ? 9.982 4.884 -8.209 1.00 89.62 194 PHE A C 1
ATOM 1565 O O . PHE A 1 194 ? 9.860 5.289 -9.361 1.00 89.62 194 PHE A O 1
ATOM 1572 N N . THR A 1 195 ? 10.900 5.383 -7.382 1.00 89.94 195 THR A N 1
ATOM 1573 C CA . THR A 1 195 ? 11.759 6.525 -7.697 1.00 89.94 195 THR A CA 1
ATOM 1574 C C . THR A 1 195 ? 13.198 6.164 -7.420 1.00 89.94 195 THR A C 1
ATOM 1576 O O . THR A 1 195 ? 13.498 5.591 -6.374 1.00 89.94 195 THR A O 1
ATOM 1579 N N . LYS A 1 196 ? 14.094 6.555 -8.327 1.00 87.44 196 LYS A N 1
ATOM 1580 C CA . LYS A 1 196 ? 15.513 6.283 -8.160 1.00 87.44 196 LYS A CA 1
ATOM 1581 C C . LYS A 1 196 ? 16.082 6.889 -6.876 1.00 87.44 196 LYS A C 1
ATOM 1583 O O . LYS A 1 196 ? 15.755 8.021 -6.535 1.00 87.44 196 LYS A O 1
ATOM 1588 N N . THR A 1 197 ? 17.028 6.197 -6.249 1.00 87.31 197 THR A N 1
ATOM 1589 C CA . THR A 1 197 ? 17.780 6.632 -5.070 1.00 87.31 197 THR A CA 1
ATOM 1590 C C . THR A 1 197 ? 18.373 8.013 -5.280 1.00 87.31 197 THR A C 1
ATOM 1592 O O . THR A 1 197 ? 18.122 8.884 -4.463 1.00 87.31 197 THR A O 1
ATOM 1595 N N . GLN A 1 198 ? 19.059 8.244 -6.404 1.00 88.12 198 GLN A N 1
ATOM 1596 C CA . GLN A 1 198 ? 19.646 9.551 -6.710 1.00 88.12 198 GLN A CA 1
ATOM 1597 C C . GLN A 1 198 ? 18.589 10.670 -6.689 1.00 88.12 198 GLN A C 1
ATOM 1599 O O . GLN A 1 198 ? 18.806 11.725 -6.111 1.00 88.12 198 GLN A O 1
ATOM 1604 N N . VAL A 1 199 ? 17.408 10.423 -7.260 1.00 91.81 199 VAL A N 1
ATOM 1605 C CA . VAL A 1 199 ? 16.311 11.403 -7.278 1.00 91.81 199 VAL A CA 1
ATOM 1606 C C . VAL A 1 199 ? 15.725 11.609 -5.875 1.00 91.81 199 VAL A C 1
ATOM 1608 O O . VAL A 1 199 ? 15.344 12.720 -5.511 1.00 91.81 199 VAL A O 1
ATOM 1611 N N . ILE A 1 200 ? 15.661 10.553 -5.058 1.00 91.44 200 ILE A N 1
ATOM 1612 C CA . ILE A 1 200 ? 15.261 10.645 -3.647 1.00 91.44 200 ILE A CA 1
ATOM 1613 C C . ILE A 1 200 ? 16.286 11.447 -2.828 1.00 91.44 200 ILE A C 1
ATOM 1615 O O . ILE A 1 200 ? 15.882 12.261 -1.997 1.00 91.44 200 ILE A O 1
ATOM 1619 N N . GLU A 1 201 ? 17.583 11.256 -3.067 1.00 91.75 201 GLU A N 1
ATOM 1620 C CA . GLU A 1 201 ? 18.673 12.009 -2.436 1.00 91.75 201 GLU A CA 1
ATOM 1621 C C . GLU A 1 201 ? 18.605 13.495 -2.816 1.00 91.75 201 GLU A C 1
ATOM 1623 O O . GLU A 1 201 ? 18.558 14.345 -1.927 1.00 91.75 201 GLU A O 1
ATOM 1628 N N . GLU A 1 202 ? 18.444 13.814 -4.104 1.00 93.50 202 GLU A N 1
ATOM 1629 C CA . GLU A 1 202 ? 18.212 15.185 -4.587 1.00 93.50 202 GLU A CA 1
ATOM 1630 C C . GLU A 1 202 ? 16.977 15.825 -3.919 1.00 93.50 202 GLU A C 1
ATOM 1632 O O . GLU A 1 202 ? 16.988 16.997 -3.524 1.00 93.50 202 GLU A O 1
ATOM 1637 N N . ALA A 1 203 ? 15.904 15.051 -3.720 1.00 93.12 203 ALA A N 1
ATOM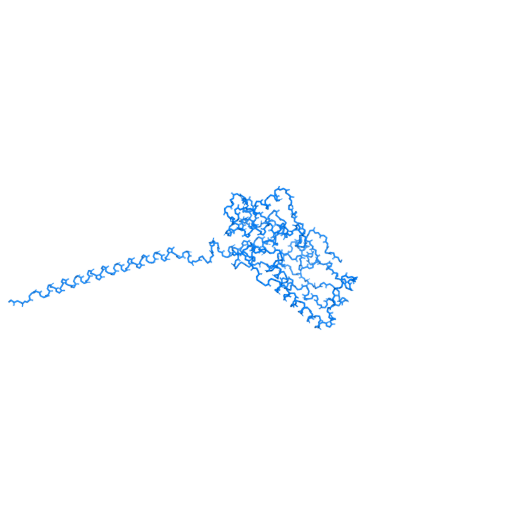 1638 C CA . ALA A 1 203 ? 14.715 15.510 -3.006 1.00 93.12 203 ALA A CA 1
ATOM 1639 C C . ALA A 1 203 ? 14.971 15.763 -1.508 1.00 93.12 203 ALA A C 1
ATOM 1641 O O . ALA A 1 203 ? 14.361 16.668 -0.921 1.00 93.12 203 ALA A O 1
ATOM 1642 N N . TYR A 1 204 ? 15.864 15.000 -0.872 1.00 92.75 204 TYR A N 1
ATOM 1643 C CA . TYR A 1 204 ? 16.291 15.245 0.506 1.00 92.75 204 TYR A CA 1
ATOM 1644 C C . TYR A 1 204 ? 17.142 16.506 0.631 1.00 92.75 204 TYR A C 1
ATOM 1646 O O . TYR A 1 204 ? 16.837 17.338 1.491 1.00 92.75 204 TYR A O 1
ATOM 1654 N N . GLU A 1 205 ? 18.115 16.706 -0.255 1.00 94.88 205 GLU A N 1
ATOM 1655 C CA . GLU A 1 205 ? 18.937 17.921 -0.299 1.00 94.88 205 GLU A CA 1
ATOM 1656 C C . GLU A 1 205 ? 18.070 19.170 -0.508 1.00 94.88 205 GLU A C 1
ATOM 1658 O O . GLU A 1 205 ? 18.176 20.164 0.216 1.00 94.88 205 GLU A O 1
ATOM 1663 N N . ALA A 1 206 ? 17.119 19.105 -1.440 1.00 94.81 206 ALA A N 1
ATOM 1664 C CA . ALA A 1 206 ? 16.150 20.170 -1.669 1.00 94.81 206 ALA A CA 1
ATOM 1665 C C . ALA A 1 206 ? 15.306 20.501 -0.428 1.00 94.81 206 ALA A C 1
ATOM 1667 O O . ALA A 1 206 ? 15.048 21.677 -0.139 1.00 94.81 206 ALA A O 1
ATOM 1668 N N . LYS A 1 207 ? 14.876 19.473 0.317 1.00 92.75 207 LYS A N 1
ATOM 1669 C CA . LYS A 1 207 ? 14.132 19.644 1.571 1.00 92.75 207 LYS A CA 1
ATOM 1670 C C . LYS A 1 207 ? 14.995 20.319 2.638 1.00 92.75 207 LYS A C 1
ATOM 1672 O O . LYS A 1 207 ? 14.491 21.202 3.334 1.00 92.75 207 LYS A O 1
ATOM 1677 N N . GLU A 1 208 ? 16.264 19.935 2.762 1.00 94.06 208 GLU A N 1
ATOM 1678 C CA . GLU A 1 208 ? 17.220 20.544 3.695 1.00 94.06 208 GLU A CA 1
ATOM 1679 C C . GLU A 1 208 ? 17.458 22.026 3.372 1.00 94.06 208 GLU A C 1
ATOM 1681 O O . GLU A 1 208 ? 17.381 22.881 4.258 1.00 94.06 208 GLU A O 1
ATOM 1686 N N . MET A 1 209 ? 17.583 22.355 2.084 1.00 95.88 209 MET A N 1
ATOM 1687 C CA . MET A 1 209 ? 17.671 23.730 1.580 1.00 95.88 209 MET A CA 1
ATOM 1688 C C . MET A 1 209 ? 16.352 24.522 1.671 1.00 95.88 209 MET A C 1
ATOM 1690 O O . MET A 1 209 ? 16.307 25.696 1.301 1.00 95.88 209 MET A O 1
ATOM 1694 N N . ARG A 1 210 ? 15.266 23.915 2.176 1.00 94.69 210 ARG A N 1
ATOM 1695 C CA . ARG A 1 210 ? 13.917 24.509 2.294 1.00 94.69 210 ARG A CA 1
ATOM 1696 C C . ARG A 1 210 ? 13.328 24.983 0.965 1.00 94.69 210 ARG A C 1
ATOM 1698 O O . ARG A 1 210 ? 12.474 25.875 0.939 1.00 94.69 210 ARG A O 1
ATOM 1705 N N . LEU A 1 211 ? 13.758 24.377 -0.134 1.00 93.88 211 LEU A N 1
ATOM 1706 C CA . LEU A 1 211 ? 13.198 24.645 -1.446 1.00 93.88 211 LEU A CA 1
ATOM 1707 C C . LEU A 1 211 ? 11.807 24.001 -1.552 1.00 93.88 211 LEU A C 1
ATOM 1709 O O . LEU A 1 211 ? 11.508 22.992 -0.910 1.00 93.88 211 LEU A O 1
ATOM 1713 N N . ARG A 1 212 ? 10.916 24.613 -2.336 1.00 90.94 212 ARG A N 1
ATOM 1714 C CA . ARG A 1 212 ? 9.530 24.154 -2.516 1.00 90.94 212 ARG A CA 1
ATOM 1715 C C . ARG A 1 212 ? 9.189 24.072 -3.994 1.00 90.94 212 ARG A C 1
ATOM 1717 O O . ARG A 1 212 ? 9.725 24.843 -4.781 1.00 90.94 212 ARG A O 1
ATOM 1724 N N . ASN A 1 213 ? 8.250 23.188 -4.331 1.00 91.06 213 ASN A N 1
ATOM 1725 C CA . ASN A 1 213 ? 7.718 23.013 -5.686 1.00 91.06 213 ASN A CA 1
ATOM 1726 C C . ASN A 1 213 ? 8.815 22.733 -6.731 1.00 91.06 213 ASN A C 1
ATOM 1728 O O . ASN A 1 213 ? 8.817 23.324 -7.807 1.00 91.06 213 ASN A O 1
ATOM 1732 N N . ILE A 1 214 ? 9.758 21.851 -6.391 1.00 93.50 214 ILE A N 1
ATOM 1733 C CA . ILE A 1 214 ? 10.803 21.401 -7.316 1.00 93.50 214 ILE A CA 1
ATOM 1734 C C . ILE A 1 214 ? 10.298 20.205 -8.114 1.00 93.50 214 ILE A C 1
ATOM 1736 O O . ILE A 1 214 ? 9.594 19.346 -7.583 1.00 93.50 214 ILE A O 1
ATOM 1740 N N . ILE A 1 215 ? 10.694 20.160 -9.382 1.00 94.19 215 ILE A N 1
ATOM 1741 C CA . ILE A 1 215 ? 10.464 19.040 -10.286 1.00 94.19 215 ILE A CA 1
ATOM 1742 C C . ILE A 1 215 ? 11.813 18.369 -10.531 1.00 94.19 215 ILE A C 1
ATOM 1744 O O . ILE A 1 215 ? 12.740 19.016 -11.016 1.00 94.19 215 ILE A O 1
ATOM 1748 N N . PHE A 1 216 ? 11.904 17.081 -10.211 1.00 93.00 216 PHE A N 1
ATOM 1749 C CA . PHE A 1 216 ? 13.074 16.255 -10.495 1.00 93.00 216 PHE A CA 1
ATOM 1750 C C . PHE A 1 216 ? 12.818 15.394 -11.728 1.00 93.00 216 PHE A C 1
ATOM 1752 O O . PHE A 1 216 ? 11.699 14.924 -11.944 1.00 93.00 216 PHE A O 1
ATOM 1759 N N . GLN A 1 217 ? 13.853 15.182 -12.536 1.00 91.62 217 GLN A N 1
ATOM 1760 C CA . GLN A 1 217 ? 13.781 14.287 -13.687 1.00 91.62 217 GLN A CA 1
ATOM 1761 C C . GLN A 1 217 ? 14.185 12.877 -13.254 1.00 91.62 217 GLN A C 1
ATOM 1763 O O . GLN A 1 217 ? 15.322 12.653 -12.849 1.00 91.62 217 GLN A O 1
ATOM 1768 N N . ASN A 1 218 ? 13.259 11.924 -13.354 1.00 88.44 218 ASN A N 1
ATOM 1769 C CA . ASN A 1 218 ? 13.508 10.522 -13.026 1.00 88.44 218 ASN A CA 1
ATOM 1770 C C . ASN A 1 218 ? 13.656 9.698 -14.312 1.00 88.44 218 ASN A C 1
ATOM 1772 O O . ASN A 1 218 ? 12.674 9.219 -14.871 1.00 88.44 218 ASN A O 1
ATOM 1776 N N . ASN A 1 219 ? 14.890 9.564 -14.801 1.00 87.75 219 ASN A N 1
ATOM 1777 C CA . ASN A 1 219 ? 15.200 8.723 -15.965 1.00 87.75 219 ASN A CA 1
ATOM 1778 C C . ASN A 1 219 ? 15.187 7.232 -15.585 1.00 87.75 219 ASN A C 1
ATOM 1780 O O . ASN A 1 219 ? 15.363 6.920 -14.415 1.00 87.75 219 ASN A O 1
ATOM 1784 N N . PHE A 1 220 ? 15.102 6.307 -16.546 1.00 86.12 220 PHE A N 1
ATOM 1785 C CA . PHE A 1 220 ? 15.094 4.852 -16.286 1.00 86.12 220 PHE A CA 1
ATOM 1786 C C . PHE A 1 220 ? 16.457 4.270 -15.887 1.00 86.12 220 PHE A C 1
ATOM 1788 O O . PHE A 1 220 ? 17.502 4.830 -16.241 1.00 86.12 220 PHE A O 1
ATOM 1795 N N . THR A 1 221 ? 16.477 3.194 -15.095 1.00 79.81 221 THR A N 1
ATOM 1796 C CA . THR A 1 221 ? 17.708 2.541 -14.605 1.00 79.81 221 THR A CA 1
ATOM 1797 C C . THR A 1 221 ? 18.414 1.743 -15.705 1.00 79.81 221 THR A C 1
ATOM 1799 O O . THR A 1 221 ? 17.842 1.437 -16.751 1.00 79.81 221 THR A O 1
ATOM 1802 N N . GLY A 1 222 ? 19.688 1.417 -15.480 1.00 75.62 222 GLY A N 1
ATOM 1803 C CA . GLY A 1 222 ? 20.517 0.671 -16.427 1.00 75.62 222 GLY A CA 1
ATOM 1804 C C . GLY A 1 222 ? 21.380 1.560 -17.323 1.00 75.62 222 GLY A C 1
ATOM 1805 O O . GLY A 1 222 ? 21.413 2.783 -17.192 1.00 75.62 222 GLY A O 1
ATOM 1806 N N . THR A 1 223 ? 22.126 0.918 -18.221 1.00 76.56 223 THR A N 1
ATOM 1807 C CA . THR A 1 223 ? 23.007 1.595 -19.182 1.00 76.56 223 THR A CA 1
ATOM 1808 C C . THR A 1 223 ? 22.589 1.244 -20.608 1.00 76.56 223 THR A C 1
ATOM 1810 O O . THR A 1 223 ? 22.060 0.154 -20.819 1.00 76.56 223 THR A O 1
ATOM 1813 N N . PRO A 1 224 ? 22.888 2.084 -21.615 1.00 78.00 224 PRO A N 1
ATOM 1814 C CA . PRO A 1 224 ? 22.592 1.764 -23.016 1.00 78.00 224 PRO A CA 1
ATOM 1815 C C . PRO A 1 224 ? 23.242 0.468 -23.534 1.00 78.00 224 PRO A C 1
ATOM 1817 O O . PRO A 1 224 ? 22.812 -0.063 -24.556 1.00 78.00 224 PRO A O 1
ATOM 1820 N N . ASN A 1 225 ? 24.278 -0.030 -22.848 1.00 81.69 225 ASN A N 1
ATOM 1821 C CA . ASN A 1 225 ? 24.952 -1.285 -23.184 1.00 81.69 225 ASN A CA 1
ATOM 1822 C C . ASN A 1 225 ? 24.163 -2.520 -22.727 1.00 81.69 225 ASN A C 1
ATOM 1824 O O . ASN A 1 225 ? 24.362 -3.602 -23.279 1.00 81.69 225 ASN A O 1
ATOM 1828 N N . ASP A 1 226 ? 23.281 -2.375 -21.736 1.00 84.19 226 ASP A N 1
ATOM 1829 C CA . ASP A 1 226 ? 22.353 -3.432 -21.355 1.00 84.19 226 ASP A CA 1
ATOM 1830 C C . ASP A 1 226 ? 21.183 -3.447 -22.341 1.00 84.19 226 ASP A C 1
ATOM 1832 O O . ASP A 1 226 ? 20.428 -2.482 -22.464 1.00 84.19 226 ASP A O 1
ATOM 1836 N N . ILE A 1 227 ? 21.008 -4.562 -23.047 1.00 87.38 227 ILE A N 1
ATOM 1837 C CA . ILE A 1 227 ? 19.902 -4.719 -23.992 1.00 87.38 227 ILE A CA 1
ATOM 1838 C C . ILE A 1 227 ? 18.540 -4.596 -23.295 1.00 87.38 227 ILE A C 1
ATOM 1840 O O . ILE A 1 227 ? 17.589 -4.101 -23.897 1.00 87.38 227 ILE A O 1
ATOM 1844 N N . GLU A 1 228 ? 18.449 -4.973 -22.017 1.00 87.50 228 GLU A N 1
ATOM 1845 C CA . GLU A 1 228 ? 17.216 -4.888 -21.233 1.00 87.50 228 GLU A CA 1
ATOM 1846 C C . GLU A 1 228 ? 16.856 -3.449 -20.842 1.00 87.50 228 GLU A C 1
ATOM 1848 O O . GLU A 1 228 ? 15.694 -3.179 -20.532 1.00 87.50 228 GLU A O 1
ATOM 1853 N N . HIS A 1 229 ? 17.797 -2.502 -20.945 1.00 89.62 229 HIS A N 1
ATOM 1854 C CA . HIS A 1 229 ? 17.510 -1.079 -20.763 1.00 89.62 229 HIS A CA 1
ATOM 1855 C C . HIS A 1 229 ? 16.505 -0.557 -21.802 1.00 89.62 229 HIS A C 1
ATOM 1857 O O . HIS A 1 229 ? 15.721 0.345 -21.512 1.00 89.62 229 HIS A O 1
ATOM 1863 N N . ARG A 1 230 ? 16.454 -1.158 -23.001 1.00 91.75 230 ARG A N 1
ATOM 1864 C CA . ARG A 1 230 ? 15.516 -0.745 -24.062 1.00 91.75 230 ARG A CA 1
ATOM 1865 C C . ARG A 1 230 ? 14.052 -0.883 -23.657 1.00 91.75 230 ARG A C 1
ATOM 1867 O O . ARG A 1 230 ? 13.225 -0.143 -24.163 1.00 91.75 230 ARG A O 1
ATOM 1874 N N . VAL A 1 231 ? 13.744 -1.797 -22.738 1.00 93.56 231 VAL A N 1
ATOM 1875 C CA . VAL A 1 231 ? 12.390 -2.028 -22.208 1.00 93.56 231 VAL A CA 1
ATOM 1876 C C . VAL A 1 231 ? 12.241 -1.543 -20.762 1.00 93.56 231 VAL A C 1
ATOM 1878 O O . VAL A 1 231 ? 11.263 -1.880 -20.090 1.00 93.56 231 VAL A O 1
ATOM 1881 N N . ALA A 1 232 ? 13.182 -0.730 -20.267 1.00 91.75 232 ALA A N 1
ATOM 1882 C CA . ALA A 1 232 ? 13.123 -0.183 -18.914 1.00 91.75 232 ALA A CA 1
ATOM 1883 C C . ALA A 1 232 ? 11.883 0.697 -18.705 1.00 91.75 232 ALA A C 1
ATOM 1885 O O . ALA A 1 232 ? 11.273 0.629 -17.644 1.00 91.75 232 ALA A O 1
ATOM 1886 N N . TYR A 1 233 ? 11.429 1.416 -19.741 1.00 93.38 233 TYR A N 1
ATOM 1887 C CA . TYR A 1 233 ? 10.206 2.222 -19.667 1.00 93.38 233 TYR A CA 1
ATOM 1888 C C . TYR A 1 233 ? 8.956 1.417 -19.323 1.00 93.38 233 TYR A C 1
ATOM 1890 O O . TYR A 1 233 ? 8.032 1.980 -18.762 1.00 93.38 233 TYR A O 1
ATOM 1898 N N . TYR A 1 234 ? 8.904 0.128 -19.669 1.00 94.06 234 TYR A N 1
ATOM 1899 C CA . TYR A 1 234 ? 7.790 -0.750 -19.312 1.00 94.06 234 TYR A CA 1
ATOM 1900 C C . TYR A 1 234 ? 7.999 -1.365 -17.926 1.00 94.06 234 TYR A C 1
ATOM 1902 O O . TYR A 1 234 ? 7.070 -1.453 -17.129 1.00 94.06 234 TYR A O 1
ATOM 1910 N N . ARG A 1 235 ? 9.231 -1.797 -17.633 1.00 91.06 235 ARG A N 1
ATOM 1911 C CA . ARG A 1 235 ? 9.580 -2.485 -16.380 1.00 91.06 235 ARG A CA 1
ATOM 1912 C C . ARG A 1 235 ? 9.565 -1.568 -15.156 1.00 91.06 235 ARG A C 1
ATOM 1914 O O . ARG A 1 235 ? 9.314 -2.046 -14.056 1.00 91.06 235 ARG A O 1
ATOM 1921 N N . GLU A 1 236 ? 9.860 -0.290 -15.351 1.00 91.38 236 GLU A N 1
ATOM 1922 C CA . GLU A 1 236 ? 9.916 0.737 -14.306 1.00 91.38 236 GLU A CA 1
ATOM 1923 C C . GLU A 1 236 ? 8.720 1.696 -14.360 1.00 91.38 236 GLU A C 1
ATOM 1925 O O . GLU A 1 236 ? 8.673 2.664 -13.602 1.00 91.38 236 GLU A O 1
ATOM 1930 N N . ASP A 1 237 ? 7.744 1.446 -15.241 1.00 93.75 237 ASP A N 1
ATOM 1931 C CA . ASP A 1 237 ? 6.524 2.243 -15.277 1.00 93.75 237 ASP A CA 1
ATOM 1932 C C . ASP A 1 237 ? 5.762 2.123 -13.951 1.00 93.75 237 ASP A C 1
ATOM 1934 O O . ASP A 1 237 ? 5.461 1.028 -13.458 1.00 93.75 237 ASP A O 1
ATOM 1938 N N . VAL A 1 238 ? 5.395 3.274 -13.389 1.00 93.44 238 VAL A N 1
ATOM 1939 C CA . VAL A 1 238 ? 4.656 3.345 -12.124 1.00 93.44 238 VAL A CA 1
ATOM 1940 C C . VAL A 1 238 ? 3.277 2.694 -12.227 1.00 93.44 238 VAL A C 1
ATOM 1942 O O . VAL A 1 238 ? 2.789 2.131 -11.244 1.00 93.44 238 VAL A O 1
ATOM 1945 N N . GLY A 1 239 ? 2.654 2.732 -13.407 1.00 94.31 239 GLY A N 1
ATOM 1946 C CA . GLY A 1 239 ? 1.363 2.118 -13.695 1.00 94.31 239 GLY A CA 1
ATOM 1947 C C . GLY A 1 239 ? 1.448 0.597 -13.769 1.00 94.31 239 GLY A C 1
ATOM 1948 O O . GLY A 1 239 ? 0.637 -0.077 -13.137 1.00 94.31 239 GLY A O 1
ATOM 1949 N N . VAL A 1 240 ? 2.453 0.043 -14.453 1.00 94.25 240 VAL A N 1
ATOM 1950 C CA . VAL A 1 240 ? 2.710 -1.409 -14.500 1.00 94.25 240 VAL A CA 1
ATOM 1951 C C . VAL A 1 240 ? 2.996 -1.953 -13.099 1.00 94.25 240 VAL A C 1
ATOM 1953 O O . VAL A 1 240 ? 2.374 -2.935 -12.686 1.00 94.25 240 VAL A O 1
ATOM 1956 N N . GLY A 1 241 ? 3.860 -1.283 -12.326 1.00 92.00 241 GLY A N 1
ATOM 1957 C CA . GLY A 1 241 ? 4.136 -1.659 -10.935 1.00 92.00 241 GLY A CA 1
ATOM 1958 C C . GLY A 1 241 ? 2.893 -1.581 -10.040 1.00 92.00 241 GLY A C 1
ATOM 1959 O O . GLY A 1 241 ? 2.625 -2.489 -9.253 1.00 92.00 241 GLY A O 1
ATOM 1960 N N . THR A 1 242 ? 2.077 -0.535 -10.202 1.00 93.44 242 THR A N 1
ATOM 1961 C CA . THR A 1 242 ? 0.806 -0.395 -9.470 1.00 93.44 242 THR A CA 1
ATOM 1962 C C . THR A 1 242 ? -0.200 -1.469 -9.876 1.00 93.44 242 THR A C 1
ATOM 1964 O O . THR A 1 242 ? -0.873 -2.029 -9.017 1.00 93.44 242 THR A O 1
ATOM 1967 N N . HIS A 1 243 ? -0.295 -1.809 -11.161 1.00 94.19 243 HIS A N 1
ATOM 1968 C CA . HIS A 1 243 ? -1.179 -2.867 -11.640 1.00 94.19 243 HIS A CA 1
ATOM 1969 C C . HIS A 1 243 ? -0.793 -4.232 -11.055 1.00 94.19 243 HIS A C 1
ATOM 1971 O O . HIS A 1 243 ? -1.661 -4.967 -10.584 1.00 94.19 243 HIS A O 1
ATOM 1977 N N . HIS A 1 244 ? 0.509 -4.536 -11.002 1.00 93.44 244 HIS A N 1
ATOM 1978 C CA . HIS A 1 244 ? 1.017 -5.750 -10.361 1.00 93.44 244 HIS A CA 1
ATOM 1979 C C . HIS A 1 244 ? 0.655 -5.819 -8.870 1.00 93.44 244 HIS A C 1
ATOM 1981 O O . HIS A 1 244 ? 0.170 -6.849 -8.396 1.00 93.44 244 HIS A O 1
ATOM 1987 N N . LEU A 1 245 ? 0.782 -4.702 -8.149 1.00 93.00 245 LEU A N 1
ATOM 1988 C CA . LEU A 1 245 ? 0.321 -4.593 -6.764 1.00 93.00 245 LEU A CA 1
ATOM 1989 C C . LEU A 1 245 ? -1.191 -4.841 -6.633 1.00 93.00 245 LEU A C 1
ATOM 1991 O O . LEU A 1 245 ? -1.609 -5.556 -5.724 1.00 93.00 245 LEU A O 1
ATOM 1995 N N . MET A 1 246 ? -2.013 -4.283 -7.528 1.00 93.19 246 MET A N 1
ATOM 1996 C CA . MET A 1 246 ? -3.472 -4.452 -7.480 1.00 93.19 246 MET A CA 1
ATOM 1997 C C . MET A 1 246 ? -3.898 -5.909 -7.685 1.00 93.19 246 MET A C 1
ATOM 1999 O O . MET A 1 246 ? -4.817 -6.359 -7.008 1.00 93.19 246 MET A O 1
ATOM 2003 N N . ILE A 1 247 ? -3.198 -6.674 -8.530 1.00 93.75 247 ILE A N 1
ATOM 2004 C CA . ILE A 1 247 ? -3.444 -8.119 -8.693 1.00 93.75 247 ILE A CA 1
ATOM 2005 C C . ILE A 1 247 ? -3.265 -8.852 -7.356 1.00 93.75 247 ILE A C 1
ATOM 2007 O O . ILE A 1 247 ? -4.115 -9.659 -6.970 1.00 93.75 247 ILE A O 1
ATOM 2011 N N . HIS A 1 248 ? -2.184 -8.553 -6.627 1.00 93.06 248 HIS A N 1
ATOM 2012 C CA . HIS A 1 248 ? -1.930 -9.129 -5.304 1.00 93.06 248 HIS A CA 1
ATOM 2013 C C . HIS A 1 248 ? -2.939 -8.669 -4.252 1.00 93.06 248 HIS A C 1
ATOM 2015 O O . HIS A 1 248 ? -3.341 -9.472 -3.412 1.00 93.06 248 HIS A O 1
ATOM 2021 N N . LEU A 1 249 ? -3.346 -7.401 -4.316 1.00 94.44 249 LEU A N 1
ATOM 2022 C CA . LEU A 1 249 ? -4.326 -6.818 -3.412 1.00 94.44 249 LEU A CA 1
ATOM 2023 C C . LEU A 1 249 ? -5.726 -7.404 -3.623 1.00 94.44 249 LEU A C 1
ATOM 2025 O O . LEU A 1 249 ? -6.474 -7.528 -2.669 1.00 94.44 249 LEU A O 1
ATOM 2029 N N . GLU A 1 250 ? -6.092 -7.759 -4.855 1.00 92.50 250 GLU A N 1
ATOM 2030 C CA . GLU A 1 250 ? -7.377 -8.390 -5.179 1.00 92.50 250 GLU A CA 1
ATOM 2031 C C . GLU A 1 250 ? -7.407 -9.880 -4.862 1.00 92.50 250 GLU A C 1
ATOM 2033 O O . GLU A 1 250 ? -8.449 -10.412 -4.483 1.00 92.50 250 GLU A O 1
ATOM 2038 N N . ASN A 1 251 ? -6.269 -10.557 -5.018 1.00 94.00 251 ASN A N 1
ATOM 2039 C CA . ASN A 1 251 ? -6.156 -12.001 -4.850 1.00 94.00 251 ASN A CA 1
ATOM 2040 C C . ASN A 1 251 ? -5.028 -12.373 -3.871 1.00 94.00 251 ASN A C 1
ATOM 2042 O O . ASN A 1 251 ? -4.075 -13.061 -4.262 1.00 94.00 251 ASN A O 1
ATOM 2046 N N . PRO A 1 252 ? -5.112 -11.973 -2.587 1.00 95.06 252 PRO A N 1
ATOM 2047 C CA . PRO A 1 252 ? -4.077 -12.295 -1.617 1.00 95.06 252 PRO A CA 1
ATOM 2048 C C . PRO A 1 252 ? -3.921 -13.813 -1.464 1.00 95.06 252 PRO A C 1
ATOM 2050 O O . PRO A 1 252 ? -4.884 -14.574 -1.288 1.00 95.06 252 PRO A O 1
ATOM 2053 N N . PHE A 1 253 ? -2.677 -14.291 -1.532 1.00 93.94 253 PHE A N 1
ATOM 2054 C CA . PHE A 1 253 ? -2.392 -15.728 -1.470 1.00 93.94 253 PHE A CA 1
ATOM 2055 C C . PHE A 1 253 ? -2.789 -16.332 -0.114 1.00 93.94 253 PHE A C 1
ATOM 2057 O O . PHE A 1 253 ? -3.252 -17.470 -0.078 1.00 93.94 253 PHE A O 1
ATOM 2064 N N . TRP A 1 254 ? -2.696 -15.545 0.961 1.00 95.56 254 TRP A N 1
ATOM 2065 C CA . TRP A 1 254 ? -3.035 -15.903 2.342 1.00 95.56 254 TRP A CA 1
ATOM 2066 C C . TRP A 1 254 ? -4.523 -15.733 2.699 1.00 95.56 254 TRP A C 1
ATOM 2068 O O . TRP A 1 254 ? -4.903 -16.031 3.831 1.00 95.56 254 TRP A O 1
ATOM 2078 N N . TRP A 1 255 ? -5.367 -15.269 1.765 1.00 96.56 255 TRP A N 1
ATOM 2079 C CA . TRP A 1 255 ? -6.804 -15.097 2.005 1.00 96.56 255 TRP A CA 1
ATOM 2080 C C . TRP A 1 255 ? -7.467 -16.390 2.480 1.00 96.56 255 TRP A C 1
ATOM 2082 O O . TRP A 1 255 ? -7.253 -17.452 1.889 1.00 96.56 255 TRP A O 1
ATOM 2092 N N . LYS A 1 256 ? -8.326 -16.269 3.492 1.00 95.12 256 LYS A N 1
ATOM 2093 C CA . LYS A 1 256 ? -9.195 -17.334 3.989 1.00 95.12 256 LYS A CA 1
ATOM 2094 C C . LYS A 1 256 ? -10.645 -16.902 3.810 1.00 95.12 256 LYS A C 1
ATOM 2096 O O . LYS A 1 256 ? -10.998 -15.782 4.167 1.00 95.12 256 LYS A O 1
ATOM 2101 N N . ASP A 1 257 ? -11.501 -17.811 3.359 1.00 94.31 257 ASP A N 1
ATOM 2102 C CA . ASP A 1 257 ? -12.928 -17.520 3.138 1.00 94.31 257 ASP A CA 1
ATOM 2103 C C . ASP A 1 257 ? -13.655 -17.085 4.422 1.00 94.31 257 ASP A C 1
ATOM 2105 O O . ASP A 1 257 ? -14.656 -16.370 4.378 1.00 94.31 257 ASP A O 1
ATOM 2109 N N . THR A 1 258 ? -13.102 -17.442 5.585 1.00 92.62 258 THR A N 1
ATOM 2110 C CA . THR A 1 258 ? -13.559 -16.987 6.903 1.00 92.62 258 THR A CA 1
ATOM 2111 C C . THR A 1 258 ? -13.497 -15.467 7.087 1.00 92.62 258 THR A C 1
ATOM 2113 O O . THR A 1 258 ? -14.121 -14.956 8.012 1.00 92.62 258 THR A O 1
ATOM 2116 N N . TYR A 1 259 ? -12.772 -14.730 6.237 1.00 93.50 259 TYR A N 1
ATOM 2117 C CA . TYR A 1 259 ? -12.691 -13.265 6.285 1.00 93.50 259 TYR A CA 1
ATOM 2118 C C . TYR A 1 259 ? -13.910 -12.548 5.688 1.00 93.50 259 TYR A C 1
ATOM 2120 O O . TYR A 1 259 ? -14.009 -11.327 5.792 1.00 93.50 259 TYR A O 1
ATOM 2128 N N . GLY A 1 260 ? -14.866 -13.287 5.119 1.00 89.44 260 GLY A N 1
ATOM 2129 C CA . GLY A 1 260 ? -16.196 -12.765 4.797 1.00 89.44 260 GLY A CA 1
ATOM 2130 C C . GLY A 1 260 ? -16.757 -13.260 3.473 1.00 89.44 260 GLY A C 1
ATOM 2131 O O . GLY A 1 260 ? -17.974 -13.301 3.317 1.00 89.44 260 GLY A O 1
ATOM 2132 N N . TYR A 1 261 ? -15.899 -13.652 2.531 1.00 94.19 261 TYR A N 1
ATOM 2133 C CA . TYR A 1 261 ? -16.324 -14.216 1.255 1.00 94.19 261 TYR A CA 1
ATOM 2134 C C . TYR A 1 261 ? -15.233 -15.071 0.609 1.00 94.19 261 TYR A C 1
ATOM 2136 O O . TYR A 1 261 ? -14.042 -14.939 0.906 1.00 94.19 261 TYR A O 1
ATOM 2144 N N . HIS A 1 262 ? -15.672 -15.932 -0.307 1.00 95.69 262 HIS A N 1
ATOM 2145 C CA . HIS A 1 262 ? -14.807 -16.734 -1.159 1.00 95.69 262 HIS A CA 1
ATOM 2146 C C . HIS A 1 262 ? -14.380 -15.938 -2.396 1.00 95.69 262 HIS A C 1
ATOM 2148 O O . HIS A 1 262 ? -15.229 -15.398 -3.108 1.00 95.69 262 HIS A O 1
ATOM 2154 N N . ILE A 1 263 ? -13.075 -15.880 -2.669 1.00 94.69 263 ILE A N 1
ATOM 2155 C CA . ILE A 1 263 ? -12.548 -15.284 -3.905 1.00 94.69 263 ILE A CA 1
ATOM 2156 C C . ILE A 1 263 ? -12.665 -16.323 -5.021 1.00 94.69 263 ILE A C 1
ATOM 2158 O O . ILE A 1 263 ? -11.837 -17.232 -5.129 1.00 94.69 263 ILE A O 1
ATOM 2162 N N . ASP A 1 264 ? -13.703 -16.184 -5.843 1.00 96.00 264 ASP A N 1
ATOM 2163 C CA . ASP A 1 264 ? -13.982 -17.126 -6.924 1.00 96.00 264 ASP A CA 1
ATOM 2164 C C . ASP A 1 264 ? -12.861 -17.145 -7.975 1.00 96.00 264 ASP A C 1
ATOM 2166 O O . ASP A 1 264 ? -12.274 -16.114 -8.319 1.00 96.00 264 ASP A O 1
ATOM 2170 N N . ARG A 1 265 ? -12.553 -18.346 -8.478 1.00 94.62 265 ARG A N 1
ATOM 2171 C CA . ARG A 1 265 ? -11.546 -18.595 -9.528 1.00 94.62 265 ARG A CA 1
ATOM 2172 C C . ARG A 1 265 ? -10.165 -17.980 -9.244 1.00 94.62 265 ARG A C 1
ATOM 2174 O O . ARG A 1 265 ? -9.408 -17.720 -10.177 1.00 94.62 265 ARG A O 1
ATOM 2181 N N . LYS A 1 266 ? -9.777 -17.824 -7.967 1.00 92.44 266 LYS A N 1
ATOM 2182 C CA . LYS A 1 266 ? -8.491 -17.218 -7.546 1.00 92.44 266 LYS A CA 1
ATOM 2183 C C . LYS A 1 266 ? -7.276 -17.763 -8.311 1.00 92.44 266 LYS A C 1
ATOM 2185 O O . LYS A 1 266 ? -6.426 -16.996 -8.752 1.00 92.44 266 LYS A O 1
ATOM 2190 N N . GLY A 1 267 ? -7.201 -19.086 -8.489 1.00 92.00 267 GLY A N 1
ATOM 2191 C CA . GLY A 1 267 ? -6.098 -19.738 -9.207 1.00 92.00 267 GLY A CA 1
ATOM 2192 C C . GLY A 1 267 ? -6.079 -19.454 -10.713 1.00 92.00 267 GLY A C 1
ATOM 2193 O O . GLY A 1 267 ? -5.011 -19.264 -11.290 1.00 92.00 267 GLY A O 1
ATOM 2194 N N . GLU A 1 268 ? -7.250 -19.371 -11.345 1.00 95.50 268 GLU A N 1
ATOM 2195 C CA . GLU A 1 268 ? -7.356 -19.014 -12.761 1.00 95.50 268 GLU A CA 1
ATOM 2196 C C . GLU A 1 268 ? -7.033 -17.537 -12.983 1.00 95.50 268 GLU A C 1
ATOM 2198 O O . GLU A 1 268 ? -6.264 -17.217 -13.884 1.00 95.50 268 GLU A O 1
ATOM 2203 N N . ASN A 1 269 ? -7.544 -16.648 -12.125 1.00 93.69 269 ASN A N 1
ATOM 2204 C CA . ASN A 1 269 ? -7.232 -15.220 -12.168 1.00 93.69 269 ASN A CA 1
ATOM 2205 C C . ASN A 1 269 ? -5.728 -14.977 -11.999 1.00 93.69 269 ASN A C 1
ATOM 2207 O O . ASN A 1 269 ? -5.155 -14.176 -12.735 1.00 93.69 269 ASN A O 1
ATOM 2211 N N . PHE A 1 270 ? -5.077 -15.707 -11.085 1.00 92.94 270 PHE A N 1
ATOM 2212 C CA . PHE A 1 270 ? -3.623 -15.688 -10.937 1.00 92.94 270 PHE A CA 1
ATOM 2213 C C . PHE A 1 270 ? -2.927 -16.079 -12.246 1.00 92.94 270 PHE A C 1
ATOM 2215 O O . PHE A 1 270 ? -2.136 -15.300 -12.773 1.00 92.94 270 PHE A O 1
ATOM 2222 N N . PHE A 1 271 ? -3.248 -17.248 -12.809 1.00 95.31 271 PHE A N 1
ATOM 2223 C CA . PHE A 1 271 ? -2.641 -17.692 -14.066 1.00 95.31 271 PHE A CA 1
ATOM 2224 C C . PHE A 1 271 ? -2.859 -16.673 -15.192 1.00 95.31 271 PHE A C 1
ATOM 2226 O O . PHE A 1 271 ? -1.905 -16.273 -15.857 1.00 95.31 271 PHE A O 1
ATOM 2233 N N . TYR A 1 272 ? -4.098 -16.216 -15.376 1.00 96.44 272 TYR A N 1
ATOM 2234 C CA . TYR A 1 272 ? -4.469 -15.296 -16.442 1.00 96.44 272 TYR A CA 1
ATOM 2235 C C . TYR A 1 272 ? -3.750 -13.949 -16.318 1.00 96.44 272 TYR A C 1
ATOM 2237 O O . TYR A 1 272 ? -3.176 -13.478 -17.298 1.00 96.44 272 TYR A O 1
ATOM 2245 N N . ALA A 1 273 ? -3.722 -13.349 -15.125 1.00 95.12 273 ALA A N 1
ATOM 2246 C CA . ALA A 1 273 ? -3.088 -12.051 -14.905 1.00 95.12 273 ALA A CA 1
ATOM 2247 C C . ALA A 1 273 ? -1.584 -12.084 -15.219 1.00 95.12 273 ALA A C 1
ATOM 2249 O O . ALA A 1 273 ? -1.083 -11.233 -15.956 1.00 95.12 273 ALA A O 1
ATOM 2250 N N . TYR A 1 274 ? -0.867 -13.101 -14.729 1.00 94.06 274 TYR A N 1
ATOM 2251 C CA . TYR A 1 274 ? 0.566 -13.242 -14.996 1.00 94.06 274 TYR A CA 1
ATOM 2252 C C . TYR A 1 274 ? 0.861 -13.643 -16.441 1.00 94.06 274 TYR A C 1
ATOM 2254 O O . TYR A 1 274 ? 1.820 -13.140 -17.024 1.00 94.06 274 TYR A O 1
ATOM 2262 N N . HIS A 1 275 ? 0.028 -14.491 -17.046 1.00 95.62 275 HIS A N 1
ATOM 2263 C CA . HIS A 1 275 ? 0.156 -14.835 -18.458 1.00 95.62 275 HIS A CA 1
ATOM 2264 C C . HIS A 1 275 ? -0.003 -13.595 -19.352 1.00 95.62 275 HIS A C 1
ATOM 2266 O O . HIS A 1 275 ? 0.811 -13.370 -20.245 1.00 95.62 275 HIS A O 1
ATOM 2272 N N . GLN A 1 276 ? -0.994 -12.740 -19.078 1.00 96.38 276 GLN A N 1
ATOM 2273 C CA . GLN A 1 276 ? -1.192 -11.495 -19.825 1.00 96.38 276 GLN A CA 1
ATOM 2274 C C . GLN A 1 276 ? -0.055 -10.490 -19.604 1.00 96.38 276 GLN A C 1
ATOM 2276 O O . GLN A 1 276 ? 0.417 -9.891 -20.571 1.00 96.38 276 GLN A O 1
ATOM 2281 N N . LEU A 1 277 ? 0.437 -10.337 -18.369 1.00 94.50 277 LEU A N 1
ATOM 2282 C CA . LEU A 1 277 ? 1.603 -9.495 -18.075 1.00 94.50 277 LEU A CA 1
ATOM 2283 C C . LEU A 1 277 ? 2.855 -9.955 -18.833 1.00 94.50 277 LEU A C 1
ATOM 2285 O O . LEU A 1 277 ? 3.581 -9.122 -19.380 1.00 94.50 277 LEU A O 1
ATOM 2289 N N . LEU A 1 278 ? 3.087 -11.269 -18.898 1.00 94.25 278 LEU A N 1
ATOM 2290 C CA . LEU A 1 278 ? 4.208 -11.857 -19.625 1.00 94.25 278 LEU A CA 1
ATOM 2291 C C . LEU A 1 278 ? 4.076 -11.638 -21.135 1.00 94.25 278 LEU A C 1
ATOM 2293 O O . LEU A 1 278 ? 5.015 -11.157 -21.763 1.00 94.25 278 LEU A O 1
ATOM 2297 N N . ASN A 1 279 ? 2.899 -11.904 -21.707 1.00 95.81 279 ASN A N 1
ATOM 2298 C CA . ASN A 1 279 ? 2.630 -11.667 -23.129 1.00 95.81 279 ASN A CA 1
ATOM 2299 C C . ASN A 1 279 ? 2.807 -10.187 -23.498 1.00 95.81 279 ASN A C 1
ATOM 2301 O O . ASN A 1 279 ? 3.363 -9.854 -24.546 1.00 95.81 279 ASN A O 1
ATOM 2305 N N . ARG A 1 280 ? 2.353 -9.282 -22.623 1.00 96.88 280 ARG A N 1
ATOM 2306 C CA . ARG A 1 280 ? 2.509 -7.840 -22.812 1.00 96.88 280 ARG A CA 1
ATOM 2307 C C . ARG A 1 280 ? 3.973 -7.420 -22.776 1.00 96.88 280 ARG A C 1
ATOM 2309 O O . ARG A 1 280 ? 4.366 -6.583 -23.588 1.00 96.88 280 ARG A O 1
ATOM 2316 N N . TYR A 1 281 ? 4.751 -8.000 -21.865 1.00 95.81 281 TYR A N 1
ATOM 2317 C CA . TYR A 1 281 ? 6.187 -7.773 -21.778 1.00 95.81 281 TYR A CA 1
ATOM 2318 C C . TYR A 1 281 ? 6.913 -8.297 -23.024 1.00 95.81 281 TYR A C 1
ATOM 2320 O O . TYR A 1 281 ? 7.695 -7.564 -23.618 1.00 95.81 281 TYR A O 1
ATOM 2328 N N . GLU A 1 282 ? 6.595 -9.504 -23.494 1.00 95.56 282 GLU A N 1
ATOM 2329 C CA . GLU A 1 282 ? 7.133 -10.061 -24.744 1.00 95.56 282 GLU A CA 1
ATOM 2330 C C . GLU A 1 282 ? 6.845 -9.177 -25.963 1.00 95.56 282 GLU A C 1
ATOM 2332 O O . GLU A 1 282 ? 7.724 -8.950 -26.795 1.00 95.56 282 GLU A O 1
ATOM 2337 N N . ALA A 1 283 ? 5.650 -8.589 -26.051 1.00 96.94 283 ALA A N 1
ATOM 2338 C CA . ALA A 1 283 ? 5.337 -7.637 -27.115 1.00 96.94 283 ALA A CA 1
ATOM 2339 C C . ALA A 1 283 ? 6.260 -6.398 -27.093 1.00 96.94 283 ALA A C 1
ATOM 2341 O O . ALA A 1 283 ? 6.673 -5.920 -28.155 1.00 96.94 283 ALA A O 1
ATOM 2342 N N . GLU A 1 284 ? 6.642 -5.901 -25.907 1.00 96.88 284 GLU A N 1
ATOM 2343 C CA . GLU A 1 284 ? 7.636 -4.820 -25.786 1.00 96.88 284 GLU A CA 1
ATOM 2344 C C . GLU A 1 284 ? 9.028 -5.266 -26.225 1.00 96.88 284 GLU A C 1
ATOM 2346 O O . GLU A 1 284 ? 9.744 -4.517 -26.895 1.00 96.88 284 GLU A O 1
ATOM 2351 N N . ARG A 1 285 ? 9.411 -6.502 -25.893 1.00 96.00 285 ARG A N 1
ATOM 2352 C CA . ARG A 1 285 ? 10.695 -7.084 -26.300 1.00 96.00 285 ARG A CA 1
ATOM 2353 C C . ARG A 1 285 ? 10.807 -7.162 -27.816 1.00 96.00 285 ARG A C 1
ATOM 2355 O O . ARG A 1 285 ? 11.784 -6.666 -28.377 1.00 96.00 285 ARG A O 1
ATOM 2362 N N . ILE A 1 286 ? 9.783 -7.704 -28.475 1.00 96.06 286 ILE A N 1
ATOM 2363 C CA . ILE A 1 286 ? 9.712 -7.807 -29.939 1.00 96.06 286 ILE A CA 1
ATOM 2364 C C . ILE A 1 286 ? 9.805 -6.416 -30.577 1.00 96.06 286 ILE A C 1
ATOM 2366 O O . ILE A 1 286 ? 10.582 -6.218 -31.510 1.00 96.06 286 ILE A O 1
ATOM 2370 N N . SER A 1 287 ? 9.080 -5.435 -30.031 1.00 97.25 287 SER A N 1
ATOM 2371 C CA . SER A 1 287 ? 9.095 -4.048 -30.523 1.00 97.25 287 SER A CA 1
ATOM 2372 C C . SER A 1 287 ? 10.471 -3.379 -30.403 1.00 97.25 287 SER A C 1
ATOM 2374 O O . SER A 1 287 ? 10.796 -2.490 -31.187 1.00 97.25 287 SER A O 1
ATOM 2376 N N . ASN A 1 288 ? 11.306 -3.834 -29.464 1.00 95.88 288 ASN A N 1
ATOM 2377 C CA . ASN A 1 288 ? 12.661 -3.330 -29.221 1.00 95.88 288 ASN A CA 1
ATOM 2378 C C . ASN A 1 288 ? 13.775 -4.238 -29.783 1.00 95.88 288 ASN A C 1
ATOM 2380 O O . ASN A 1 288 ? 14.952 -4.076 -29.427 1.00 95.88 288 ASN A O 1
ATOM 2384 N N . TYR A 1 289 ? 13.422 -5.169 -30.679 1.00 95.62 289 TYR A N 1
ATOM 2385 C CA . TYR A 1 289 ? 14.337 -6.136 -31.300 1.00 95.62 289 TYR A CA 1
ATOM 2386 C C . TYR A 1 289 ? 15.124 -6.968 -30.277 1.00 95.62 289 TYR A C 1
ATOM 2388 O O . TYR A 1 289 ? 16.296 -7.291 -30.486 1.00 95.62 289 TYR A O 1
ATOM 2396 N N . LEU A 1 290 ? 14.499 -7.279 -29.142 1.00 93.81 290 LEU A N 1
ATOM 2397 C CA . LEU A 1 290 ? 15.070 -8.146 -28.121 1.00 93.81 290 LEU A CA 1
ATOM 2398 C C . LEU A 1 290 ? 14.724 -9.613 -28.407 1.00 93.81 290 LEU A C 1
ATOM 2400 O O . LEU A 1 290 ? 13.670 -9.898 -28.979 1.00 93.81 290 LEU A O 1
ATOM 2404 N N . PRO A 1 291 ? 15.591 -10.559 -28.003 1.00 91.75 291 PRO A N 1
ATOM 2405 C CA . PRO A 1 291 ? 15.273 -11.975 -28.111 1.00 91.75 291 PRO A CA 1
ATOM 2406 C C . PRO A 1 291 ? 14.081 -12.337 -27.204 1.00 91.75 291 PRO A C 1
ATOM 2408 O O . PRO A 1 291 ? 13.885 -11.666 -26.177 1.00 91.75 291 PRO A O 1
ATOM 2411 N N . PRO A 1 292 ? 13.342 -13.414 -27.534 1.00 88.56 292 PRO A N 1
ATOM 2412 C CA . PRO A 1 292 ? 12.306 -13.971 -26.664 1.00 88.56 292 PRO A CA 1
ATOM 2413 C C . PRO A 1 292 ? 12.836 -14.256 -25.257 1.00 88.56 292 PRO A C 1
ATOM 2415 O O . PRO A 1 292 ? 14.047 -14.443 -25.069 1.00 88.56 292 PRO A O 1
ATOM 2418 N N . LEU A 1 293 ? 11.948 -14.295 -24.264 1.00 87.94 293 LEU A N 1
ATOM 2419 C CA . LEU A 1 293 ? 12.336 -14.690 -22.917 1.00 87.94 293 LEU A CA 1
ATOM 2420 C C . LEU A 1 293 ? 12.840 -16.124 -22.908 1.00 87.94 293 LEU A C 1
ATOM 2422 O O . LEU A 1 293 ? 12.332 -17.017 -23.584 1.00 87.94 293 LEU A O 1
ATOM 2426 N N . GLN A 1 294 ? 13.875 -16.315 -22.107 1.00 85.94 294 GLN A N 1
ATOM 2427 C CA . GLN A 1 294 ? 14.430 -17.622 -21.827 1.00 85.94 294 GLN A CA 1
ATOM 2428 C C . GLN A 1 294 ? 13.767 -18.177 -20.574 1.00 85.94 294 GLN A C 1
ATOM 2430 O O . GLN A 1 294 ? 13.431 -17.442 -19.642 1.00 85.94 294 GLN A O 1
ATOM 2435 N N . GLU A 1 295 ? 13.606 -19.492 -20.553 1.00 84.50 295 GLU A N 1
ATOM 2436 C CA . GLU A 1 295 ? 13.124 -20.200 -19.379 1.00 84.50 295 GLU A CA 1
ATOM 2437 C C . GLU A 1 295 ? 14.153 -20.104 -18.248 1.00 84.50 295 GLU A C 1
ATOM 2439 O O . GLU A 1 295 ? 15.356 -20.285 -18.456 1.00 84.50 295 GLU A O 1
ATOM 2444 N N . LEU A 1 296 ? 13.675 -19.837 -17.031 1.00 85.44 296 LEU A N 1
ATOM 2445 C CA . LEU A 1 296 ? 14.515 -19.910 -15.844 1.00 85.44 296 LEU A CA 1
ATOM 2446 C C . LEU A 1 296 ? 14.804 -21.379 -15.531 1.00 85.44 296 LEU A C 1
ATOM 2448 O O . LEU A 1 296 ? 13.906 -22.128 -15.146 1.00 85.44 296 LEU A O 1
ATOM 2452 N N . LYS A 1 297 ? 16.069 -21.774 -15.641 1.00 86.56 297 LYS A N 1
ATOM 2453 C CA . LYS A 1 297 ? 16.542 -23.092 -15.220 1.00 86.56 297 LYS A CA 1
ATOM 2454 C C . LYS A 1 297 ? 17.164 -22.987 -13.834 1.00 86.56 297 LYS A C 1
ATOM 2456 O O . LYS A 1 297 ? 18.102 -22.224 -13.640 1.00 86.56 297 LYS A O 1
ATOM 2461 N N . LEU A 1 298 ? 16.646 -23.749 -12.874 1.00 86.81 298 LEU A N 1
ATOM 2462 C CA . LEU A 1 298 ? 17.087 -23.675 -11.474 1.00 86.81 298 LEU A CA 1
ATOM 2463 C C . LEU A 1 298 ? 18.487 -24.268 -11.244 1.00 86.81 298 LEU A C 1
ATOM 2465 O O . LEU A 1 298 ? 19.160 -23.875 -10.296 1.00 86.81 298 LEU A O 1
ATOM 2469 N N . ASP A 1 299 ? 18.918 -25.186 -12.112 1.00 90.75 299 ASP A N 1
ATOM 2470 C CA . ASP A 1 299 ? 20.203 -25.890 -11.998 1.00 90.75 299 ASP A CA 1
ATOM 2471 C C . ASP A 1 299 ? 21.359 -25.172 -12.717 1.00 90.75 299 ASP A C 1
ATOM 2473 O O . ASP A 1 299 ? 22.521 -25.559 -12.581 1.00 90.75 299 ASP A O 1
ATOM 2477 N N . GLU A 1 300 ? 21.057 -24.130 -13.494 1.00 85.50 300 GLU A N 1
ATOM 2478 C CA . GLU A 1 300 ? 22.042 -23.338 -14.229 1.00 85.50 300 GLU A CA 1
ATOM 2479 C C . GLU A 1 300 ? 22.165 -21.947 -13.587 1.00 85.50 300 GLU A C 1
ATOM 2481 O O . GLU A 1 300 ? 21.173 -21.394 -13.102 1.00 85.50 300 GLU A O 1
ATOM 2486 N N . PRO A 1 301 ? 23.368 -21.342 -13.566 1.00 79.19 301 PRO A N 1
ATOM 2487 C CA . PRO A 1 301 ? 23.478 -19.950 -13.168 1.00 79.19 301 PRO A CA 1
ATOM 2488 C C . PRO A 1 301 ? 22.636 -19.101 -14.131 1.00 79.19 301 PRO A C 1
ATOM 2490 O O . PRO A 1 301 ? 22.668 -19.345 -15.340 1.00 79.19 301 PRO A O 1
ATOM 2493 N N . PRO A 1 302 ? 21.901 -18.095 -13.632 1.00 73.94 302 PRO A N 1
ATOM 2494 C CA . PRO A 1 302 ? 21.103 -17.250 -14.502 1.00 73.94 302 PRO A CA 1
ATOM 2495 C C . PRO A 1 302 ? 22.018 -16.580 -15.533 1.00 73.94 302 PRO A C 1
ATOM 2497 O O . PRO A 1 302 ? 22.991 -15.918 -15.164 1.00 73.94 302 PRO A O 1
ATOM 2500 N N . GLU A 1 303 ? 21.703 -16.744 -16.825 1.00 67.75 303 GLU A N 1
ATOM 2501 C CA . GLU A 1 303 ? 22.486 -16.158 -17.928 1.00 67.75 303 GLU A CA 1
ATOM 2502 C C . GLU A 1 303 ? 22.603 -14.635 -17.801 1.00 67.75 303 GLU A C 1
ATOM 2504 O O . GLU A 1 303 ? 23.570 -14.034 -18.271 1.00 67.75 3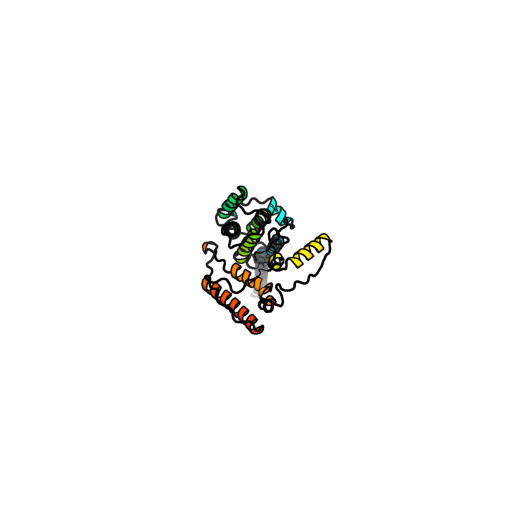03 GLU A O 1
ATOM 2509 N N . ARG A 1 304 ? 21.628 -14.001 -17.142 1.00 65.19 304 ARG A N 1
ATOM 2510 C CA . ARG A 1 304 ? 21.622 -12.565 -16.895 1.00 65.19 304 ARG A CA 1
ATOM 2511 C C . ARG A 1 304 ? 21.452 -12.265 -15.425 1.00 65.19 304 ARG A C 1
ATOM 2513 O O . ARG A 1 304 ? 20.502 -12.710 -14.785 1.00 65.19 304 ARG A O 1
ATOM 2520 N N . ARG A 1 305 ? 22.351 -11.427 -14.922 1.00 57.78 305 ARG A N 1
ATOM 2521 C CA . ARG A 1 305 ? 22.149 -10.741 -13.652 1.00 57.78 305 ARG A CA 1
ATOM 2522 C C . ARG A 1 305 ? 21.229 -9.564 -13.910 1.00 57.78 305 ARG A C 1
ATOM 2524 O O . ARG A 1 305 ? 21.523 -8.718 -14.752 1.00 57.78 305 ARG A O 1
ATOM 2531 N N . ILE A 1 306 ? 20.119 -9.521 -13.191 1.00 56.19 306 ILE A N 1
ATOM 2532 C CA . ILE A 1 306 ? 19.413 -8.265 -13.002 1.00 56.19 306 ILE A CA 1
ATOM 2533 C C . ILE A 1 306 ? 20.253 -7.537 -11.970 1.00 56.19 306 ILE A C 1
ATOM 2535 O O . ILE A 1 306 ? 20.268 -7.954 -10.820 1.00 56.19 306 ILE A O 1
ATOM 2539 N N . TYR A 1 307 ? 20.948 -6.476 -12.372 1.00 50.34 307 TYR A N 1
ATOM 2540 C CA . TYR A 1 307 ? 21.373 -5.484 -11.398 1.00 50.34 307 TYR A CA 1
ATOM 2541 C C . TYR A 1 307 ? 20.074 -4.902 -10.856 1.00 50.34 307 TYR A C 1
ATOM 2543 O O . TYR A 1 307 ? 19.459 -4.046 -11.501 1.00 50.34 307 TYR A O 1
ATOM 2551 N N . SER A 1 308 ? 19.570 -5.471 -9.751 1.00 43.97 308 SER A N 1
ATOM 2552 C CA . SER A 1 308 ? 18.494 -4.833 -9.005 1.00 43.97 308 SER A CA 1
ATOM 2553 C C . SER A 1 308 ? 19.001 -3.424 -8.787 1.00 43.97 308 SER A C 1
ATOM 2555 O O . SER A 1 308 ? 20.165 -3.244 -8.425 1.00 43.97 308 SER A O 1
ATOM 2557 N N . ALA A 1 309 ? 18.207 -2.461 -9.250 1.00 44.47 309 ALA A N 1
ATOM 2558 C CA . ALA A 1 309 ? 18.697 -1.131 -9.500 1.00 44.47 309 ALA A CA 1
ATOM 2559 C C . ALA A 1 309 ? 19.559 -0.693 -8.315 1.00 44.47 309 ALA A C 1
ATOM 2561 O O . ALA A 1 309 ? 19.040 -0.578 -7.205 1.00 44.47 309 ALA A O 1
ATOM 2562 N N . ASP A 1 310 ? 20.824 -0.340 -8.569 1.00 38.47 310 ASP A N 1
ATOM 2563 C CA . ASP A 1 310 ? 21.697 0.427 -7.652 1.00 38.47 310 ASP A CA 1
ATOM 2564 C C . ASP A 1 310 ? 21.065 1.777 -7.216 1.00 38.47 310 ASP A C 1
ATOM 2566 O O . ASP A 1 310 ? 21.701 2.671 -6.671 1.00 38.47 310 ASP A O 1
ATOM 2570 N N . HIS A 1 311 ? 19.779 1.940 -7.496 1.00 51.22 311 HIS A N 1
ATOM 2571 C CA . HIS A 1 311 ? 18.971 3.117 -7.532 1.00 51.22 311 HIS A CA 1
ATOM 2572 C C . HIS A 1 311 ? 17.617 2.855 -6.856 1.00 51.22 311 HIS A C 1
ATOM 2574 O O . HIS A 1 311 ? 16.726 3.653 -7.063 1.00 51.22 311 HIS A O 1
ATOM 2580 N N . LEU A 1 312 ? 17.383 1.782 -6.097 1.00 53.97 312 LEU A N 1
ATOM 2581 C CA . LEU A 1 312 ? 16.228 1.741 -5.189 1.00 53.97 312 LEU A CA 1
ATOM 2582 C C . LEU A 1 312 ? 16.731 1.492 -3.766 1.00 53.97 312 LEU A C 1
ATOM 2584 O O . LEU A 1 312 ? 17.455 0.531 -3.505 1.00 53.97 312 LEU A O 1
ATOM 2588 N N . GLN A 1 313 ? 16.365 2.382 -2.847 1.00 53.97 313 GLN A N 1
ATOM 2589 C CA . GLN A 1 313 ? 16.702 2.281 -1.431 1.00 53.97 313 GLN A CA 1
ATOM 2590 C C . GLN A 1 313 ? 15.432 2.164 -0.600 1.00 53.97 313 GLN A C 1
ATOM 2592 O O . GLN A 1 313 ? 14.484 2.939 -0.759 1.00 53.97 313 GLN A O 1
ATOM 2597 N N . VAL A 1 314 ? 15.446 1.240 0.360 1.00 59.44 314 VAL A N 1
ATOM 2598 C CA . VAL A 1 314 ? 14.460 1.259 1.435 1.00 59.44 314 VAL A CA 1
ATOM 2599 C C . VAL A 1 314 ? 14.860 2.363 2.407 1.00 59.44 314 VAL A C 1
ATOM 2601 O O . VAL A 1 314 ? 16.007 2.433 2.833 1.00 59.44 314 VAL A O 1
ATOM 2604 N N . ARG A 1 315 ? 13.908 3.227 2.774 1.00 50.28 315 ARG A N 1
ATOM 2605 C CA . ARG A 1 315 ? 14.118 4.492 3.505 1.00 50.28 315 ARG A CA 1
ATOM 2606 C C . ARG A 1 315 ? 15.014 4.415 4.759 1.00 50.28 315 ARG A C 1
ATOM 2608 O O . ARG A 1 315 ? 15.502 5.451 5.201 1.00 50.28 315 ARG A O 1
ATOM 2615 N N . SER A 1 316 ? 15.199 3.242 5.358 1.00 48.19 316 SER A N 1
ATOM 2616 C CA . SER A 1 316 ? 15.964 3.052 6.595 1.00 48.19 316 SER A CA 1
ATOM 2617 C C . SER A 1 316 ? 17.063 1.988 6.543 1.00 48.19 316 SER A C 1
ATOM 2619 O O . SER A 1 316 ? 17.700 1.753 7.566 1.00 48.19 316 SER A O 1
ATOM 2621 N N . THR A 1 317 ? 17.308 1.335 5.402 1.00 51.59 317 THR A N 1
ATOM 2622 C CA . THR A 1 317 ? 18.282 0.228 5.327 1.00 51.59 317 THR A CA 1
ATOM 2623 C C . THR A 1 317 ? 19.017 0.157 3.989 1.00 51.59 317 THR A C 1
ATOM 2625 O O . THR A 1 317 ? 18.763 0.943 3.082 1.00 51.59 317 THR A O 1
ATOM 2628 N N . LEU A 1 318 ? 19.991 -0.761 3.946 1.00 50.97 318 LEU A N 1
ATOM 2629 C CA . LEU A 1 318 ? 20.916 -1.060 2.853 1.00 50.97 318 LEU A CA 1
ATOM 2630 C C . LEU A 1 318 ? 20.260 -1.020 1.455 1.00 50.97 318 LEU A C 1
ATOM 2632 O O . LEU A 1 318 ? 19.073 -1.329 1.325 1.00 50.97 318 LEU A O 1
ATOM 2636 N N . PRO A 1 319 ? 21.033 -0.683 0.402 1.00 54.59 319 PRO A N 1
ATOM 2637 C CA . PRO A 1 319 ? 20.554 -0.762 -0.976 1.00 54.59 319 PRO A CA 1
ATOM 2638 C C . PRO A 1 319 ? 20.013 -2.163 -1.287 1.00 54.59 319 PRO A C 1
ATOM 2640 O O . PRO A 1 319 ? 20.445 -3.152 -0.684 1.00 54.59 319 PRO A O 1
ATOM 2643 N N . HIS A 1 320 ? 19.069 -2.250 -2.229 1.00 54.38 320 HIS A N 1
ATOM 2644 C CA . HIS A 1 320 ? 18.597 -3.552 -2.689 1.00 54.38 320 HIS A CA 1
ATOM 2645 C C . HIS A 1 320 ? 19.783 -4.420 -3.167 1.00 54.38 320 HIS A C 1
ATOM 2647 O O . HIS A 1 320 ? 20.714 -3.901 -3.784 1.00 54.38 320 HIS A O 1
ATOM 2653 N N . PRO A 1 321 ? 19.786 -5.731 -2.857 1.00 53.09 321 PRO A N 1
ATOM 2654 C CA . PRO A 1 321 ? 20.888 -6.617 -3.225 1.00 53.09 321 PRO A CA 1
ATOM 2655 C C . PRO A 1 321 ? 21.041 -6.710 -4.750 1.00 53.09 321 PRO A C 1
ATOM 2657 O O . PRO A 1 321 ? 20.039 -6.720 -5.465 1.00 53.09 321 PRO A O 1
ATOM 2660 N N . GLN A 1 322 ? 22.289 -6.778 -5.223 1.00 47.75 322 GLN A N 1
ATOM 2661 C CA . GLN A 1 322 ? 22.643 -6.966 -6.639 1.00 47.75 322 GLN A CA 1
ATOM 2662 C C . GLN A 1 322 ? 22.532 -8.424 -7.087 1.00 47.75 322 GLN A C 1
ATOM 2664 O O . GLN A 1 322 ? 22.860 -9.323 -6.277 1.00 47.75 322 GLN A O 1
#

Sequence (322 aa):
MWGEGRESQQYIKQQEDITDSTSSNMKLLVVIALVGLSAAAAWPSYMSDEPDGVPTHQKQHDVNYAFYKIFEPLRDNRLADKATSFNPVGDISMYKDGGVAVRHLMDELTHGRLLEKKHWAVATNKRHLEEAIMLFEVFMQCKDWNCVASNGAYFRERVNEEEFIYAAYHAIKHSPLTQHVVLPAMYEVKPHHFTKTQVIEEAYEAKEMRLRNIIFQNNFTGTPNDIEHRVAYYREDVGVGTHHLMIHLENPFWWKDTYGYHIDRKGENFFYAYHQLLNRYEAERISNYLPPLQELKLDEPPERRIYSADHLQVRSTLPHPQ

Organism: Scylla paramamosain (NCBI:txid85552)

Radius of gyration: 31.85 Å; chains: 1; bounding box: 127×52×57 Å

pLDDT: mean 86.18, std 16.07, range [38.47, 98.75]

Foldseek 3Di:
DDDDPPVVVVVVVVVVVVVVVVVVVVVVVVVVVVVVVVVVVCVVVVPQPAPQSDDLVNLQVLQCQLLVVLLDARPDPVLLCLQPPDDLLPQQVQFQVSCPLVVVLVVCQVVVVADDALDDADCVPPRLVVNLVSLLLQLLRGPAVVSNSSSSSNCSVRHYSVSSVSSNLLSLVPHPNNVPHDHDQVCVSCVLVQAFQVQVVVVVVCVVVVHPDDDDDGDFFDDPVDLCSQCSCVVSPSVNVSVVVVLCSLQPPPDDCVSPHDDPPSVVSVVVVVVVSLVVSQVSCVVSVHDGDDDDDPVDDPPDDDPPGPTRDSPRDDRDDD

InterPro domains:
  IPR000896 Hemocyanin/hexamerin middle domain [PF00372] (185-308)
  IPR005204 Hemocyanin, N-terminal [PF03722] (58-177)
  IPR008922 Di-copper centre-containing domain superfamily [G3DSA:1.10.1280.10] (182-321)
  IPR008922 Di-copper centre-containing domain superfamily [SSF48056] (185-305)
  IPR013788 Hemocyanin/hexamerin [PR00187] (230-243)
  IPR013788 Hemocyanin/hexamerin [PR00187] (244-261)
  IPR013788 Hemocyanin/hexamerin [PR00187] (276-288)
  IPR013788 Hemocyanin/hexamerin [PTHR11511] (28-302)
  IPR036697 Hemocyanin, N-terminal domain superfamily [G3DSA:1.20.1370.10] (45-181)
  IPR036697 Hemocyanin, N-terminal domain superfamily [SSF48050] (57-184)